Protein AF-A0A2P4X3F9-F1 (afdb_monomer_lite)

Radius of gyration: 26.41 Å; chains: 1; bounding box: 63×54×109 Å

pLDDT: mean 81.13, std 19.6, range [33.28, 97.94]

Sequence (232 aa):
MDDEDAEGLTHALLRVTLQLVVFHWVNSMLGVTAFTVITCGVLLSILLTPLCGLGLVFFRLVLCLVSILAELDVSLVNFVSLPEEHISVKMKSLHRGSHASARACGETSVERLIPDLNKFSQPAMRATLYFMSIKMFIGMLSSVVMSIAFSLPVGAISRGSLGDNFHGVVGLLVFLLATILLLGIGIPLMQYGARLSRAATVYFCCEKCTPMHHKDHDHLSTYGTTEIGSAA

Foldseek 3Di:
DDVPVVVVVVVVVVVLVVLLLVLLQVLLVLLVVLQVVLVVLLVVLVVCPVVPCVSVVSVLVSLVVLLVSLLVLLVSLQSNDDPQLREAEDPVVVPDDNPPPVVPPPDQWGKYFDPPSSDDDPLVVLSSVCSNPVSNVLSVLSVVLSCQQCVQVVVCVVVVHSDPCQPDPNSVVVSVVSNCVSNVVSSVSSVVSSVVSSVSSRVRGIDIDRDDDPPPPPPDDPDDDDDDDDDD

Structure (mmCIF, N/CA/C/O backbone):
data_AF-A0A2P4X3F9-F1
#
_entry.id   AF-A0A2P4X3F9-F1
#
loop_
_atom_site.group_PDB
_atom_site.id
_atom_site.type_symbol
_atom_site.label_atom_id
_atom_site.label_alt_id
_atom_site.label_comp_id
_atom_site.label_asym_id
_atom_site.label_entity_id
_atom_site.label_seq_id
_atom_site.pdbx_PDB_ins_code
_atom_site.Cartn_x
_atom_site.Cartn_y
_atom_site.Cartn_z
_atom_site.occupancy
_atom_site.B_iso_or_equiv
_atom_site.auth_seq_id
_atom_site.auth_comp_id
_atom_site.auth_asym_id
_atom_site.auth_atom_id
_atom_site.pdbx_PDB_model_num
ATOM 1 N N . MET A 1 1 ? 32.870 -15.970 -13.811 1.00 51.59 1 MET A N 1
ATOM 2 C CA . MET A 1 1 ? 31.916 -14.987 -13.256 1.00 51.59 1 MET A CA 1
ATOM 3 C C . MET A 1 1 ? 30.922 -14.659 -14.364 1.00 51.59 1 MET A C 1
ATOM 5 O O . MET A 1 1 ? 30.900 -13.543 -14.862 1.00 51.59 1 MET A O 1
ATOM 9 N N . ASP A 1 2 ? 30.366 -15.660 -15.045 1.00 54.75 2 ASP A N 1
ATOM 10 C CA . ASP A 1 2 ? 29.465 -16.763 -14.635 1.00 54.75 2 ASP A CA 1
ATOM 11 C C . ASP A 1 2 ? 28.029 -16.284 -14.842 1.00 54.75 2 ASP A C 1
ATOM 13 O O . ASP A 1 2 ? 27.427 -15.663 -13.972 1.00 54.75 2 ASP A O 1
ATOM 17 N N . ASP A 1 3 ? 27.520 -16.516 -16.056 1.00 65.88 3 ASP A N 1
ATOM 18 C CA . ASP A 1 3 ? 26.166 -16.145 -16.485 1.00 65.88 3 ASP A CA 1
ATOM 19 C C . ASP A 1 3 ? 25.084 -16.691 -15.524 1.00 65.88 3 ASP A C 1
ATOM 21 O O . ASP A 1 3 ? 24.038 -16.068 -15.345 1.00 65.88 3 ASP A O 1
ATOM 25 N N . GLU A 1 4 ? 25.381 -17.783 -14.807 1.00 71.38 4 GLU A N 1
ATOM 26 C CA . GLU A 1 4 ? 24.535 -18.365 -13.755 1.00 71.38 4 GLU A CA 1
ATOM 27 C C . GLU A 1 4 ? 24.322 -17.422 -12.549 1.00 71.38 4 GLU A C 1
ATOM 29 O O . GLU A 1 4 ? 23.221 -17.364 -11.991 1.00 71.38 4 GLU A O 1
ATOM 34 N N . ASP A 1 5 ? 25.325 -16.616 -12.175 1.00 76.94 5 ASP A N 1
ATOM 35 C CA . ASP A 1 5 ? 25.208 -15.646 -11.074 1.00 76.94 5 ASP A CA 1
ATOM 36 C C . ASP A 1 5 ? 24.330 -14.444 -11.472 1.00 76.94 5 ASP A C 1
ATOM 38 O O . ASP A 1 5 ? 23.587 -13.888 -10.652 1.00 76.94 5 ASP A O 1
ATOM 42 N N . ALA A 1 6 ? 24.380 -14.049 -12.749 1.00 76.94 6 ALA A N 1
ATOM 43 C CA . ALA A 1 6 ? 23.590 -12.944 -13.288 1.00 76.94 6 ALA A CA 1
ATOM 44 C C . ALA A 1 6 ? 22.101 -13.313 -13.409 1.00 76.94 6 ALA A C 1
ATOM 46 O O . ALA A 1 6 ? 21.225 -12.526 -13.027 1.00 76.94 6 ALA A O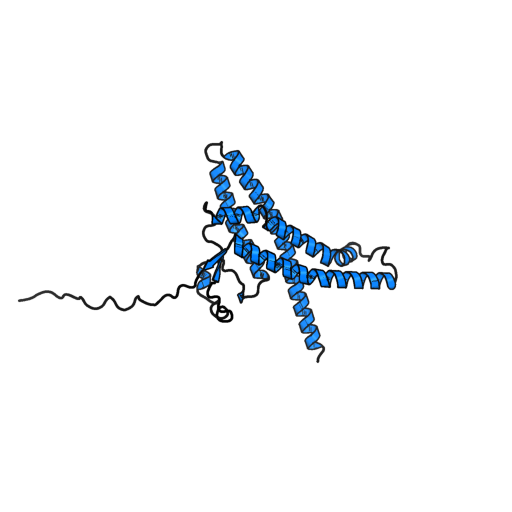 1
ATOM 47 N N . GLU A 1 7 ? 21.795 -14.525 -13.874 1.00 82.12 7 GLU A N 1
ATOM 48 C CA . GLU A 1 7 ? 20.422 -15.037 -13.928 1.00 82.12 7 GLU A CA 1
ATOM 49 C C . GLU A 1 7 ? 19.814 -15.169 -12.522 1.00 82.12 7 GLU A C 1
ATOM 51 O O . GLU A 1 7 ? 18.687 -14.718 -12.283 1.00 82.12 7 GLU A O 1
ATOM 56 N N . GLY A 1 8 ? 20.578 -15.670 -11.546 1.00 85.94 8 GLY A N 1
ATOM 57 C CA . GLY A 1 8 ? 20.135 -15.743 -10.150 1.00 85.94 8 GLY A CA 1
ATOM 58 C C . GLY A 1 8 ? 19.774 -14.374 -9.558 1.00 85.94 8 GLY A C 1
ATOM 59 O O . GLY A 1 8 ? 18.717 -14.214 -8.931 1.00 85.94 8 GLY A O 1
ATOM 60 N N . LEU A 1 9 ? 20.609 -13.359 -9.804 1.00 87.88 9 LEU A N 1
ATOM 61 C CA . LEU A 1 9 ? 20.370 -11.991 -9.340 1.00 87.88 9 LEU A CA 1
ATOM 62 C C . LEU A 1 9 ? 19.122 -11.373 -9.985 1.00 87.88 9 LEU A C 1
ATOM 64 O O . LEU A 1 9 ? 18.302 -10.772 -9.286 1.00 87.88 9 LEU A O 1
ATOM 68 N N . THR A 1 10 ? 18.947 -11.524 -11.300 1.00 87.88 10 THR A N 1
ATOM 69 C CA . THR A 1 10 ? 17.781 -10.962 -12.006 1.00 87.88 10 THR A CA 1
ATOM 70 C C . THR A 1 10 ? 16.472 -11.578 -11.520 1.00 87.88 10 THR A C 1
ATOM 72 O O . THR A 1 10 ? 15.516 -10.846 -11.249 1.00 87.88 10 THR A O 1
ATOM 75 N N . HIS A 1 11 ? 16.430 -12.895 -11.308 1.00 88.25 11 HIS A N 1
ATOM 76 C CA . HIS A 1 11 ? 15.266 -13.568 -10.734 1.00 88.25 11 HIS A CA 1
ATOM 77 C C . HIS A 1 11 ? 14.953 -13.104 -9.307 1.00 88.25 11 HIS A C 1
ATOM 79 O O . HIS A 1 11 ? 13.780 -12.913 -8.964 1.00 88.25 11 HIS A O 1
ATOM 85 N N . ALA A 1 12 ? 15.977 -12.890 -8.478 1.00 89.25 12 ALA A N 1
ATOM 86 C CA . ALA A 1 12 ? 15.801 -12.357 -7.131 1.00 89.25 12 ALA A CA 1
ATOM 87 C C . ALA A 1 12 ? 15.246 -10.923 -7.157 1.00 89.25 12 ALA A C 1
ATOM 89 O O . ALA A 1 12 ? 14.271 -10.629 -6.462 1.00 89.25 12 ALA A O 1
ATOM 90 N N . LEU A 1 13 ? 15.804 -10.052 -8.005 1.00 87.94 13 LEU A N 1
ATOM 91 C CA . LEU A 1 13 ? 15.332 -8.676 -8.176 1.00 87.94 13 LEU A CA 1
ATOM 92 C C . LEU A 1 13 ? 13.886 -8.634 -8.674 1.00 87.94 13 LEU A C 1
ATOM 94 O O . LEU A 1 13 ? 13.064 -7.936 -8.085 1.00 87.94 13 LEU A O 1
ATOM 98 N N . LEU A 1 14 ? 13.545 -9.432 -9.690 1.00 89.56 14 LEU A N 1
ATOM 99 C CA . LEU A 1 14 ? 12.177 -9.535 -10.204 1.00 89.56 14 LEU A CA 1
ATOM 100 C C . LEU A 1 14 ? 11.194 -9.976 -9.120 1.00 89.56 14 LEU A C 1
ATOM 102 O O . LEU A 1 14 ? 10.114 -9.398 -8.999 1.00 89.56 14 LEU A O 1
ATOM 106 N N . ARG A 1 15 ? 11.569 -10.969 -8.307 1.00 91.19 15 ARG A N 1
ATOM 107 C CA . ARG A 1 15 ? 10.738 -11.434 -7.192 1.00 91.19 15 ARG A CA 1
ATOM 108 C C . ARG A 1 15 ? 10.489 -10.315 -6.181 1.00 91.19 15 ARG A C 1
ATOM 110 O O . ARG A 1 15 ? 9.340 -10.102 -5.802 1.00 91.19 15 ARG A O 1
ATOM 117 N N . VAL A 1 16 ? 11.534 -9.596 -5.776 1.00 91.19 16 VAL A N 1
ATOM 118 C CA . VAL A 1 16 ? 11.423 -8.488 -4.815 1.00 91.19 16 VAL A CA 1
ATOM 119 C C . VAL A 1 16 ? 10.571 -7.360 -5.391 1.00 91.19 16 VAL A C 1
ATOM 121 O O . VAL A 1 16 ? 9.636 -6.903 -4.738 1.00 91.19 16 VAL A O 1
ATOM 124 N N . THR A 1 17 ? 10.821 -6.941 -6.632 1.00 91.62 17 THR A N 1
ATOM 125 C CA . THR A 1 17 ? 10.014 -5.908 -7.292 1.00 91.62 17 THR A CA 1
ATOM 126 C C . THR A 1 17 ? 8.551 -6.329 -7.401 1.00 91.62 17 THR A C 1
ATOM 128 O O . THR A 1 17 ? 7.674 -5.521 -7.107 1.00 91.62 17 THR A O 1
ATOM 131 N N . LEU A 1 18 ? 8.263 -7.590 -7.741 1.00 93.31 18 LEU A N 1
ATOM 132 C CA . LEU A 1 18 ? 6.895 -8.108 -7.790 1.00 93.31 18 LEU A CA 1
ATOM 133 C C . LEU A 1 18 ? 6.224 -8.080 -6.410 1.00 93.31 18 LEU A C 1
ATOM 135 O O . LEU A 1 18 ? 5.073 -7.659 -6.301 1.00 93.31 18 LEU A O 1
ATOM 139 N N . GLN A 1 19 ? 6.935 -8.479 -5.352 1.00 94.25 19 GLN A N 1
ATOM 140 C CA . GLN A 1 19 ? 6.429 -8.382 -3.980 1.00 94.25 19 GLN A CA 1
ATOM 141 C C . GLN A 1 19 ? 6.104 -6.932 -3.600 1.00 94.25 19 GLN A C 1
ATOM 143 O O . GLN A 1 19 ? 5.035 -6.677 -3.047 1.00 94.25 19 GLN A O 1
ATOM 148 N N . LEU A 1 20 ? 6.972 -5.977 -3.950 1.00 94.56 20 LEU A N 1
ATOM 149 C CA . LEU A 1 20 ? 6.735 -4.548 -3.715 1.00 94.56 20 LEU A CA 1
ATOM 150 C C . LEU A 1 20 ? 5.524 -4.031 -4.501 1.00 94.56 20 LEU A C 1
ATOM 152 O O . LEU A 1 20 ? 4.703 -3.298 -3.953 1.00 94.56 20 LEU A O 1
ATOM 156 N N . VAL A 1 21 ? 5.377 -4.442 -5.761 1.00 95.50 21 VAL A N 1
ATOM 157 C CA . VAL A 1 21 ? 4.220 -4.096 -6.599 1.00 95.50 21 VAL A CA 1
ATOM 158 C C . VAL A 1 21 ? 2.919 -4.587 -5.964 1.00 95.50 21 VAL A C 1
ATOM 160 O O . VAL A 1 21 ? 1.979 -3.805 -5.801 1.00 95.50 21 VAL A O 1
ATOM 163 N N . VAL A 1 22 ? 2.873 -5.859 -5.552 1.00 96.81 22 VAL A N 1
ATOM 164 C CA . VAL A 1 22 ? 1.706 -6.444 -4.870 1.00 96.81 22 VAL A CA 1
ATOM 165 C C . VAL A 1 22 ? 1.422 -5.701 -3.567 1.00 96.81 22 VAL A C 1
ATOM 167 O O . VAL A 1 22 ? 0.273 -5.348 -3.299 1.00 96.81 22 VAL A O 1
ATOM 170 N N . PHE A 1 23 ? 2.461 -5.398 -2.788 1.00 96.81 23 PHE A N 1
ATOM 171 C CA . PHE A 1 23 ? 2.333 -4.626 -1.560 1.00 96.81 23 PHE A CA 1
ATOM 172 C C . PHE A 1 23 ? 1.704 -3.255 -1.805 1.00 96.81 23 PHE A C 1
ATOM 174 O O . PHE A 1 23 ? 0.704 -2.938 -1.171 1.00 96.81 23 PHE A O 1
ATOM 181 N N . HIS A 1 24 ? 2.225 -2.450 -2.735 1.00 97.19 24 HIS A N 1
ATOM 182 C CA . HIS A 1 24 ? 1.693 -1.107 -2.987 1.00 97.19 24 HIS A CA 1
ATOM 183 C C . HIS A 1 24 ? 0.269 -1.125 -3.529 1.00 97.19 24 HIS A C 1
ATOM 185 O O . HIS A 1 24 ? -0.535 -0.269 -3.148 1.00 97.19 24 HIS A O 1
ATOM 191 N N . TRP A 1 25 ? -0.051 -2.106 -4.372 1.00 97.19 25 TRP A N 1
ATOM 192 C CA . TRP A 1 25 ? -1.406 -2.308 -4.868 1.00 97.19 25 TRP A CA 1
ATOM 193 C C . TRP A 1 25 ? -2.383 -2.581 -3.719 1.00 97.19 25 TRP A C 1
ATOM 195 O O . TRP A 1 25 ? -3.352 -1.842 -3.530 1.00 97.19 25 TRP A O 1
ATOM 205 N N . VAL A 1 26 ? -2.097 -3.598 -2.899 1.00 97.56 26 VAL A N 1
ATOM 206 C CA . VAL A 1 26 ? -2.952 -3.970 -1.763 1.00 97.56 26 VAL A CA 1
ATOM 207 C C . VAL A 1 26 ? -2.980 -2.859 -0.709 1.00 97.56 26 VAL A C 1
ATOM 209 O O . VAL A 1 26 ? -4.041 -2.568 -0.167 1.00 97.56 26 VAL A O 1
ATOM 212 N N . ASN A 1 27 ? -1.861 -2.173 -0.466 1.00 97.12 27 ASN A N 1
ATOM 213 C CA . ASN A 1 27 ? -1.763 -1.057 0.476 1.00 97.12 27 ASN A CA 1
ATOM 214 C C . ASN A 1 27 ? -2.630 0.133 0.054 1.00 97.12 27 ASN A C 1
ATOM 216 O O . ASN A 1 27 ? -3.274 0.765 0.893 1.00 97.12 27 ASN A O 1
ATOM 220 N N . SER A 1 28 ? -2.680 0.420 -1.249 1.00 97.50 28 SER A N 1
ATOM 221 C CA . SER A 1 28 ? -3.563 1.445 -1.799 1.00 97.50 28 SER A CA 1
ATOM 222 C C . SER A 1 28 ? -5.036 1.073 -1.612 1.00 97.50 28 SER A C 1
ATOM 224 O O . SER A 1 28 ? -5.804 1.866 -1.062 1.00 97.50 28 SER A O 1
ATOM 226 N N . MET A 1 29 ? -5.411 -0.162 -1.967 1.00 97.50 29 MET A N 1
ATOM 227 C CA . MET A 1 29 ? -6.781 -0.662 -1.793 1.00 97.50 29 MET A CA 1
ATOM 228 C C . MET A 1 29 ? -7.214 -0.665 -0.325 1.00 97.50 29 MET A C 1
ATOM 230 O O . MET A 1 29 ? -8.315 -0.211 -0.006 1.00 97.50 29 MET A O 1
ATOM 234 N N . LEU A 1 30 ? -6.339 -1.125 0.574 1.00 96.44 30 LEU A N 1
ATOM 235 C CA . LEU A 1 30 ? -6.582 -1.134 2.013 1.00 96.44 30 LEU A CA 1
ATOM 236 C C . LEU A 1 30 ? -6.752 0.292 2.543 1.00 96.44 30 LEU A C 1
ATOM 238 O O . LEU A 1 30 ? -7.687 0.541 3.296 1.00 96.44 30 LEU A O 1
ATOM 242 N N . GLY A 1 31 ? -5.900 1.235 2.126 1.00 96.75 31 GLY A N 1
ATOM 243 C CA . GLY A 1 31 ? -5.979 2.628 2.567 1.00 96.75 31 GLY A CA 1
ATOM 244 C C . GLY A 1 31 ? -7.272 3.325 2.156 1.00 96.75 31 GLY A C 1
ATOM 245 O O . GLY A 1 31 ? -7.904 3.964 2.996 1.00 96.75 31 GLY A O 1
ATOM 246 N N . VAL A 1 32 ? -7.703 3.163 0.903 1.00 97.38 32 VAL A N 1
ATOM 247 C CA . VAL A 1 32 ? -8.971 3.736 0.417 1.00 97.38 32 VAL A CA 1
ATOM 248 C C . VAL A 1 32 ? -10.166 3.073 1.101 1.00 97.38 32 VAL A C 1
ATOM 250 O O . VAL A 1 32 ? -11.027 3.762 1.643 1.00 97.38 32 VAL A O 1
ATOM 253 N N . THR A 1 33 ? -10.200 1.738 1.138 1.00 97.25 33 THR A N 1
ATOM 254 C CA . THR A 1 33 ? -11.327 0.989 1.715 1.00 97.25 33 THR A CA 1
ATOM 255 C C . THR A 1 33 ? -11.475 1.264 3.210 1.00 97.25 33 THR A C 1
ATOM 257 O O . THR A 1 33 ? -12.579 1.544 3.677 1.00 97.25 33 THR A O 1
ATOM 260 N N . ALA A 1 34 ? -10.372 1.233 3.965 1.00 96.81 34 ALA A N 1
ATOM 261 C CA . ALA A 1 34 ? -10.378 1.531 5.393 1.00 96.81 34 ALA A CA 1
ATOM 262 C C . ALA A 1 34 ? -10.849 2.964 5.660 1.00 96.81 34 ALA A C 1
ATOM 264 O O . ALA A 1 34 ? -11.723 3.167 6.502 1.00 96.81 34 ALA A O 1
ATOM 265 N N . PHE A 1 35 ? -10.336 3.944 4.910 1.00 97.94 35 PHE A N 1
ATOM 266 C CA . PHE A 1 35 ? -10.758 5.336 5.039 1.00 97.94 35 PHE A CA 1
ATOM 267 C C . PHE A 1 35 ? -12.264 5.496 4.843 1.00 97.94 35 PHE A C 1
ATOM 269 O O . PHE A 1 35 ? -12.934 6.080 5.698 1.00 97.94 35 PHE A O 1
ATOM 276 N N . THR A 1 36 ? -12.804 4.947 3.752 1.00 97.62 36 THR A N 1
ATOM 277 C CA . THR A 1 36 ? -14.230 5.046 3.435 1.00 97.62 36 THR A CA 1
ATOM 278 C C . THR A 1 36 ? -15.079 4.368 4.506 1.00 97.62 36 THR A C 1
ATOM 280 O O . THR A 1 36 ? -15.963 5.004 5.077 1.00 97.62 36 THR A O 1
ATOM 283 N N . VAL A 1 37 ? -14.798 3.102 4.830 1.00 97.50 37 VAL A N 1
ATOM 284 C CA . VAL A 1 37 ? -15.624 2.318 5.762 1.00 97.50 37 VAL A CA 1
ATOM 285 C C . VAL A 1 37 ? -15.575 2.893 7.179 1.00 97.50 37 VAL A C 1
ATOM 287 O O . VAL A 1 37 ? -16.625 3.053 7.804 1.00 97.50 37 VAL A O 1
ATOM 290 N N . ILE A 1 38 ? -14.388 3.245 7.685 1.00 97.44 38 ILE A N 1
ATOM 291 C CA . ILE A 1 38 ? -14.243 3.776 9.046 1.00 97.44 38 ILE A CA 1
ATOM 292 C C . ILE A 1 38 ? -14.843 5.178 9.151 1.00 97.44 38 ILE A C 1
ATOM 294 O O . ILE A 1 38 ? -15.611 5.429 10.077 1.00 97.44 38 ILE A O 1
ATOM 298 N N . THR A 1 39 ? -14.580 6.074 8.194 1.00 97.31 39 THR A N 1
ATOM 299 C CA . THR A 1 39 ? -15.138 7.437 8.229 1.00 97.31 39 THR A CA 1
ATOM 300 C C . THR A 1 39 ? -16.662 7.413 8.153 1.00 97.31 39 THR A C 1
ATOM 302 O O . THR A 1 39 ? -17.324 8.039 8.981 1.00 97.31 39 THR A O 1
ATOM 305 N N . CYS A 1 40 ? -17.239 6.639 7.227 1.00 97.31 40 CYS A N 1
ATOM 306 C CA . CYS A 1 40 ? -18.689 6.470 7.146 1.00 97.31 40 CYS A CA 1
ATOM 307 C C . CYS A 1 40 ? -19.264 5.858 8.430 1.00 97.31 40 CYS A C 1
ATOM 309 O O . CYS A 1 40 ? -20.276 6.344 8.932 1.00 97.31 40 CYS A O 1
ATOM 311 N N . GLY A 1 41 ? -18.615 4.836 8.993 1.00 96.31 41 GLY A N 1
ATOM 312 C CA . GLY A 1 41 ? -19.054 4.196 10.231 1.00 96.31 41 GLY A CA 1
ATOM 313 C C . GLY A 1 41 ? -19.032 5.136 11.440 1.00 96.31 41 GLY A C 1
ATOM 314 O O . GLY A 1 41 ? -19.989 5.160 12.217 1.00 96.31 41 GLY A O 1
ATOM 315 N N . VAL A 1 42 ? -17.982 5.949 11.592 1.00 96.06 42 VAL A N 1
ATOM 316 C CA . VAL A 1 42 ? -17.881 6.952 12.666 1.00 96.06 42 VAL A CA 1
ATOM 317 C C . VAL A 1 42 ? -18.952 8.030 12.502 1.00 96.06 42 VAL A C 1
ATOM 319 O O . VAL A 1 42 ? -19.663 8.324 13.463 1.00 96.06 42 VAL A O 1
ATOM 322 N N . LEU A 1 43 ? -19.126 8.578 11.296 1.00 96.81 43 LEU A N 1
ATOM 323 C CA . LEU A 1 43 ? -20.155 9.591 11.027 1.00 96.81 43 LEU A CA 1
ATOM 324 C C . LEU A 1 43 ? -21.566 9.053 11.287 1.00 96.81 43 LEU A C 1
ATOM 326 O O . LEU A 1 43 ? -22.371 9.725 11.932 1.00 96.81 43 LEU A O 1
ATOM 330 N N . LEU A 1 44 ? -21.848 7.822 10.850 1.00 95.88 44 LEU A N 1
ATOM 331 C CA . LEU A 1 44 ? -23.117 7.152 11.121 1.00 95.88 44 LEU A CA 1
ATOM 332 C C . LEU A 1 44 ? -23.331 6.954 12.628 1.00 95.88 44 LEU A C 1
ATOM 334 O O . LEU A 1 44 ? -24.424 7.196 13.131 1.00 95.88 44 LEU A O 1
ATOM 338 N N . SER A 1 45 ? -22.286 6.580 13.366 1.00 94.75 45 SER A N 1
ATOM 339 C CA . SER A 1 45 ? -22.353 6.429 14.825 1.00 94.75 45 SER A CA 1
ATOM 340 C C . SER A 1 45 ? -22.708 7.748 15.519 1.00 94.75 45 SER A C 1
ATOM 342 O O . SER A 1 45 ? -23.568 7.772 16.400 1.00 94.75 45 SER A O 1
ATOM 344 N N . ILE A 1 46 ? -22.100 8.859 15.090 1.00 94.50 46 ILE A N 1
ATOM 345 C CA . ILE A 1 46 ? -22.403 10.203 15.604 1.00 94.50 46 ILE A CA 1
ATOM 346 C C . ILE A 1 46 ? -23.860 10.567 15.294 1.00 94.50 46 ILE A C 1
ATOM 348 O O . ILE A 1 46 ? -24.599 10.961 16.196 1.00 94.50 46 ILE A O 1
ATOM 352 N N . LEU A 1 47 ? -24.305 10.359 14.053 1.00 95.25 47 LEU A N 1
ATOM 353 C CA . LEU A 1 47 ? -25.669 10.674 13.622 1.00 95.25 47 LEU A CA 1
ATOM 354 C C . LEU A 1 47 ? -26.740 9.846 14.355 1.00 95.25 47 LEU A C 1
ATOM 356 O O . LEU A 1 47 ? -27.821 10.356 14.637 1.00 95.25 47 LEU A O 1
ATOM 360 N N . LEU A 1 48 ? -26.441 8.587 14.689 1.00 93.81 48 LEU A N 1
ATOM 361 C CA . LEU A 1 48 ? -27.344 7.680 15.410 1.00 93.81 48 LEU A CA 1
ATOM 362 C C . LEU A 1 48 ? -27.242 7.796 16.941 1.00 93.81 48 LEU A C 1
ATOM 364 O O . LEU A 1 48 ? -28.013 7.156 17.657 1.00 93.81 48 LEU A O 1
ATOM 368 N N . THR A 1 49 ? -26.314 8.597 17.473 1.00 92.56 49 THR A N 1
ATOM 369 C CA . THR A 1 49 ? -26.173 8.835 18.922 1.00 92.56 49 THR A CA 1
ATOM 370 C C . THR A 1 49 ? -27.467 9.310 19.609 1.00 92.56 49 THR A C 1
ATOM 372 O O . THR A 1 49 ? -27.787 8.749 20.661 1.00 92.56 49 THR A O 1
ATOM 375 N N . PRO A 1 50 ? -28.262 10.256 19.059 1.00 91.75 50 PRO A N 1
ATOM 376 C CA . PRO A 1 50 ? -29.507 10.697 19.699 1.00 91.75 50 PRO A CA 1
ATOM 377 C C . PRO A 1 50 ? -30.608 9.620 19.751 1.00 91.75 50 PRO A C 1
ATOM 379 O O . PRO A 1 50 ? -31.556 9.761 20.519 1.00 91.75 50 PRO A O 1
ATOM 382 N N . LEU A 1 51 ? -30.495 8.527 18.985 1.00 91.25 51 LEU A N 1
ATOM 383 C CA . LEU A 1 51 ? -31.489 7.449 18.917 1.00 91.25 51 LEU A CA 1
ATOM 384 C C . LEU A 1 51 ? -31.226 6.369 19.981 1.00 91.25 51 LEU A C 1
ATOM 386 O O . LEU A 1 51 ? -30.943 5.213 19.664 1.00 91.25 51 LEU A O 1
ATOM 390 N N . CYS A 1 52 ? -31.293 6.752 21.258 1.00 84.25 52 CYS A N 1
ATOM 391 C CA . CYS A 1 52 ? -31.279 5.824 22.400 1.00 84.25 52 CYS A CA 1
ATOM 392 C C . CYS A 1 52 ? -30.057 4.878 22.465 1.00 84.25 52 CYS A C 1
ATOM 394 O O . CYS A 1 52 ? -30.187 3.708 22.820 1.00 84.25 52 CYS A O 1
ATOM 396 N N . GLY A 1 53 ? -28.854 5.366 22.136 1.00 81.94 53 GLY A N 1
ATOM 397 C CA . GLY A 1 53 ? -27.609 4.593 22.275 1.00 81.94 53 GLY A CA 1
ATOM 398 C C . GLY A 1 53 ? -27.270 3.674 21.096 1.00 81.94 53 GLY A C 1
ATOM 399 O O . GLY A 1 53 ? -26.219 3.030 21.120 1.00 81.94 53 GLY A O 1
ATOM 400 N N . LEU A 1 54 ? -28.082 3.664 20.030 1.00 91.19 54 LEU A N 1
ATOM 401 C CA . LEU A 1 54 ? -27.780 2.941 18.789 1.00 91.19 54 LEU A CA 1
ATOM 402 C C . LEU A 1 54 ? -26.423 3.360 18.195 1.00 91.19 54 LEU A C 1
ATOM 404 O O . LEU A 1 54 ? -25.647 2.509 17.759 1.00 91.19 54 LEU A O 1
ATOM 408 N N . GLY A 1 55 ? -26.090 4.653 18.261 1.00 90.94 55 GLY A N 1
ATOM 409 C CA . GLY A 1 55 ? -24.782 5.166 17.842 1.00 90.94 55 GLY A CA 1
ATOM 410 C C . GLY A 1 55 ? -23.595 4.514 18.559 1.00 90.94 55 GLY A C 1
ATOM 411 O O . GLY A 1 55 ? -22.578 4.237 17.928 1.00 90.94 55 GLY A O 1
ATOM 412 N N . LEU A 1 56 ? -23.729 4.172 19.847 1.00 91.19 56 LEU A N 1
ATOM 413 C CA . LEU A 1 56 ? -22.667 3.492 20.601 1.00 91.19 56 LEU A CA 1
ATOM 414 C C . LEU A 1 56 ? -22.466 2.046 20.131 1.00 91.19 56 LEU A C 1
ATOM 416 O O . LEU A 1 56 ? -21.335 1.557 20.120 1.00 91.19 56 LEU A O 1
ATOM 420 N N . VAL A 1 57 ? -23.543 1.365 19.727 1.00 93.12 57 VAL A N 1
ATOM 421 C CA . VAL A 1 57 ? -23.471 0.008 19.164 1.00 93.12 57 VAL A CA 1
ATOM 422 C C . VAL A 1 57 ? -22.728 0.036 17.831 1.00 93.12 57 VAL A C 1
ATOM 424 O O . VAL A 1 57 ? -21.782 -0.730 17.648 1.00 93.12 57 VAL A O 1
ATOM 427 N N . PHE A 1 58 ? -23.084 0.963 16.938 1.00 92.25 58 PHE A N 1
ATOM 428 C CA . PHE A 1 58 ? -22.373 1.148 15.670 1.00 92.25 58 PHE A CA 1
ATOM 429 C C . PHE A 1 58 ? -20.907 1.519 15.881 1.00 92.25 58 PHE A C 1
ATOM 431 O O . PHE A 1 58 ? -20.033 0.941 15.239 1.00 92.25 58 PHE A O 1
ATOM 438 N N . PHE A 1 59 ? -20.613 2.392 16.842 1.00 93.06 59 PHE A N 1
ATOM 439 C CA . PHE A 1 59 ? -19.236 2.762 17.140 1.00 93.06 59 PHE A CA 1
ATOM 440 C C . PHE A 1 59 ? -18.409 1.562 17.626 1.00 93.06 59 PHE A C 1
ATOM 442 O O . PHE A 1 59 ? -17.263 1.390 17.214 1.00 93.06 59 PHE A O 1
ATOM 449 N N . ARG A 1 60 ? -18.991 0.662 18.430 1.00 92.69 60 ARG A N 1
ATOM 450 C CA . ARG A 1 60 ? -18.324 -0.599 18.803 1.00 92.69 60 ARG A CA 1
ATOM 451 C C . ARG A 1 60 ? -18.062 -1.506 17.602 1.00 92.69 60 ARG A C 1
ATOM 453 O O . ARG A 1 60 ? -17.006 -2.134 17.549 1.00 92.69 60 ARG A O 1
ATOM 460 N N . LEU A 1 61 ? -18.978 -1.563 16.634 1.00 94.19 61 LEU A N 1
ATOM 461 C CA . LEU A 1 61 ? -18.744 -2.293 15.383 1.00 94.19 61 LEU A CA 1
ATOM 462 C C . LEU A 1 61 ? -17.576 -1.685 14.597 1.00 94.19 61 LEU A C 1
ATOM 464 O O . LEU A 1 61 ? -16.731 -2.429 14.105 1.00 94.19 61 LEU A O 1
ATOM 468 N N . VAL A 1 62 ? -17.470 -0.354 14.548 1.00 95.12 62 VAL A N 1
ATOM 469 C CA . VAL A 1 62 ? -16.329 0.338 13.925 1.00 95.12 62 VAL A CA 1
ATOM 470 C C . VAL A 1 62 ? -15.014 -0.047 14.601 1.00 95.12 62 VAL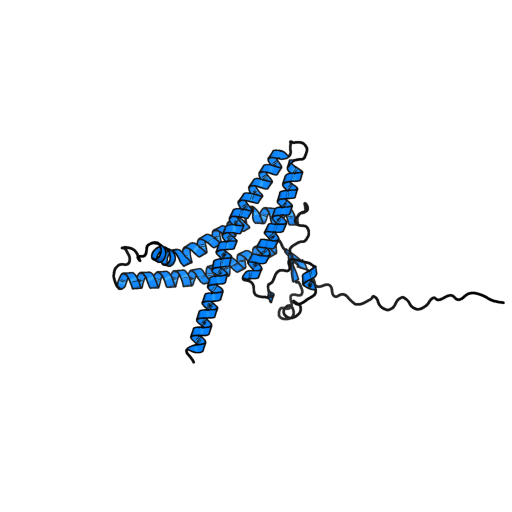 A C 1
ATOM 472 O O . VAL A 1 62 ? -14.065 -0.394 13.907 1.00 95.12 62 VAL A O 1
ATOM 475 N N . LEU A 1 63 ? -14.948 -0.065 15.935 1.00 93.62 63 LEU A N 1
ATOM 476 C CA . LEU A 1 63 ? -13.732 -0.485 16.648 1.00 93.62 63 LEU A CA 1
ATOM 477 C C . LEU A 1 63 ? -13.360 -1.952 16.370 1.00 93.62 63 LEU A C 1
ATOM 479 O O . LEU A 1 63 ? -12.182 -2.284 16.243 1.00 93.62 63 LEU A O 1
ATOM 483 N N . CYS A 1 64 ? -14.351 -2.834 16.217 1.00 93.81 64 CYS A N 1
ATOM 484 C CA . CYS A 1 64 ? -14.114 -4.214 15.786 1.00 93.81 64 CYS A CA 1
ATOM 485 C C . CYS A 1 64 ? -13.483 -4.264 14.383 1.00 93.81 64 CYS A C 1
ATOM 487 O O . CYS A 1 64 ? -12.484 -4.955 14.178 1.00 93.81 64 CYS A O 1
ATOM 489 N N . LEU A 1 65 ? -14.006 -3.473 13.439 1.00 93.69 65 LEU A N 1
ATOM 490 C CA . LEU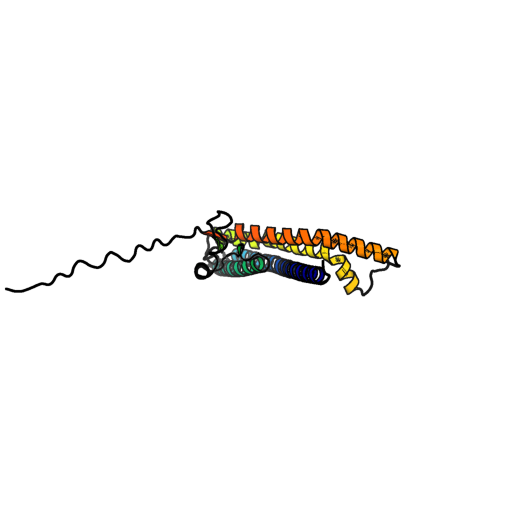 A 1 65 ? -13.430 -3.345 12.098 1.00 93.69 65 LEU A CA 1
ATOM 491 C C . LEU A 1 65 ? -12.002 -2.793 12.141 1.00 93.69 65 LEU A C 1
ATOM 493 O O . LEU A 1 65 ? -11.140 -3.322 11.448 1.00 93.69 65 LEU A O 1
ATOM 497 N N . VAL A 1 66 ? -11.723 -1.788 12.978 1.00 95.00 66 VAL A N 1
ATOM 498 C CA . VAL A 1 66 ? -10.365 -1.243 13.169 1.00 95.00 66 VAL A CA 1
ATOM 499 C C . VAL A 1 66 ? -9.393 -2.327 13.631 1.00 95.00 66 VAL A C 1
ATOM 501 O O . VAL A 1 66 ? -8.280 -2.391 13.116 1.00 95.00 66 VAL A O 1
ATOM 504 N N . SER A 1 67 ? -9.809 -3.211 14.542 1.00 92.62 67 SER A N 1
ATOM 505 C CA . SER A 1 67 ? -8.984 -4.346 14.974 1.00 92.62 67 SER A CA 1
ATOM 506 C C . SER A 1 67 ? -8.637 -5.274 13.805 1.00 92.62 67 SER A C 1
ATOM 508 O O . SER A 1 67 ? -7.473 -5.618 13.625 1.00 92.62 67 SER A O 1
ATOM 510 N N . ILE A 1 68 ? -9.624 -5.636 12.979 1.00 93.56 68 ILE A N 1
ATOM 511 C CA . ILE A 1 68 ? -9.415 -6.504 11.807 1.00 93.56 68 ILE A CA 1
ATOM 512 C C . ILE A 1 68 ? -8.506 -5.817 10.782 1.00 93.56 68 ILE A C 1
ATOM 514 O O . ILE A 1 68 ? -7.584 -6.433 10.252 1.00 93.56 68 ILE A O 1
ATOM 518 N N . LEU A 1 69 ? -8.736 -4.530 10.515 1.00 94.56 69 LEU A N 1
ATOM 519 C CA . LEU A 1 69 ? -7.916 -3.747 9.591 1.00 94.56 69 LEU A CA 1
ATOM 520 C C . LEU A 1 69 ? -6.470 -3.631 10.075 1.00 94.56 69 LEU A C 1
ATOM 522 O O . LEU A 1 69 ? -5.564 -3.708 9.254 1.00 94.56 69 LEU A O 1
ATOM 526 N N . ALA A 1 70 ? -6.241 -3.495 11.382 1.00 93.44 70 ALA A N 1
ATOM 527 C CA . ALA A 1 70 ? -4.899 -3.467 11.952 1.0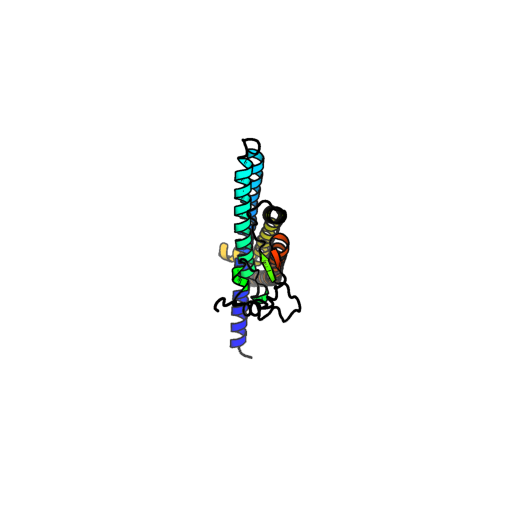0 93.44 70 ALA A CA 1
ATOM 528 C C . ALA A 1 70 ? -4.176 -4.816 11.800 1.00 93.44 70 ALA A C 1
ATOM 530 O O . ALA A 1 70 ? -2.992 -4.837 11.471 1.00 93.44 70 ALA A O 1
ATOM 531 N N . GLU A 1 71 ? -4.877 -5.942 11.966 1.00 92.94 71 GLU A N 1
ATOM 532 C CA . GLU A 1 71 ? -4.311 -7.274 11.703 1.00 92.94 71 GLU A CA 1
ATOM 533 C C . GLU A 1 71 ? -3.950 -7.464 10.223 1.00 92.94 71 GLU A C 1
ATOM 535 O O . GLU A 1 71 ? -2.855 -7.939 9.907 1.00 92.94 71 GLU A O 1
ATOM 540 N N . LEU A 1 72 ? -4.845 -7.062 9.314 1.00 93.06 72 LEU A N 1
ATOM 541 C CA . LEU A 1 72 ? -4.595 -7.105 7.871 1.00 93.06 72 LEU A CA 1
ATOM 542 C C . LEU A 1 72 ? -3.424 -6.203 7.477 1.00 93.06 72 LEU A C 1
ATOM 544 O O . LEU A 1 72 ? -2.592 -6.601 6.664 1.00 93.06 72 LEU A O 1
ATOM 548 N N . ASP A 1 73 ? -3.339 -5.015 8.071 1.00 94.44 73 ASP A N 1
ATOM 549 C CA . ASP A 1 73 ? -2.269 -4.067 7.796 1.00 94.44 73 ASP A CA 1
ATOM 550 C C . ASP A 1 73 ? -0.904 -4.583 8.261 1.00 94.44 73 ASP A C 1
ATOM 552 O O . ASP A 1 73 ? 0.075 -4.544 7.516 1.00 94.44 73 ASP A O 1
ATOM 556 N N . VAL A 1 74 ? -0.847 -5.160 9.463 1.00 92.19 74 VAL A N 1
ATOM 557 C CA . VAL A 1 74 ? 0.362 -5.828 9.957 1.00 92.19 74 VAL A CA 1
ATOM 558 C C . VAL A 1 74 ? 0.742 -7.008 9.062 1.00 92.19 74 VAL A C 1
ATOM 560 O O . VAL A 1 74 ? 1.914 -7.158 8.719 1.00 92.19 74 VAL A O 1
ATOM 563 N N . SER A 1 75 ? -0.224 -7.827 8.634 1.00 90.69 75 SER A N 1
ATOM 564 C CA . SER A 1 75 ? 0.043 -8.930 7.704 1.00 90.69 75 SER A CA 1
ATOM 565 C C . SER A 1 75 ? 0.609 -8.433 6.373 1.00 90.69 75 SER A C 1
ATOM 567 O O . SER A 1 75 ? 1.485 -9.082 5.800 1.00 90.69 75 SER A O 1
ATOM 569 N N . LEU A 1 76 ? 0.118 -7.297 5.880 1.00 92.88 76 LEU A N 1
ATOM 570 C CA . LEU A 1 76 ? 0.583 -6.689 4.640 1.00 92.88 76 LEU A CA 1
ATOM 571 C C . LEU A 1 76 ? 2.009 -6.145 4.775 1.00 92.88 76 LEU A C 1
ATOM 573 O O . LEU A 1 76 ? 2.828 -6.336 3.882 1.00 92.88 76 LEU A O 1
ATOM 577 N N . VAL A 1 77 ? 2.329 -5.500 5.893 1.00 91.88 77 VAL A N 1
ATOM 578 C CA . VAL A 1 77 ? 3.690 -5.029 6.176 1.00 91.88 77 VAL A CA 1
ATOM 579 C C . VAL A 1 77 ? 4.658 -6.206 6.341 1.00 91.88 77 VAL A C 1
ATOM 581 O O . VAL A 1 77 ? 5.727 -6.213 5.733 1.00 91.88 77 VAL A O 1
ATOM 584 N N . ASN A 1 78 ? 4.262 -7.253 7.068 1.00 90.88 78 ASN A N 1
ATOM 585 C CA . ASN A 1 78 ? 5.075 -8.460 7.253 1.00 90.88 78 ASN A CA 1
ATOM 586 C C . ASN A 1 78 ? 5.342 -9.217 5.940 1.00 90.88 78 ASN A C 1
ATOM 588 O O . ASN A 1 78 ? 6.341 -9.924 5.841 1.00 90.88 78 ASN A O 1
ATOM 592 N N . PHE A 1 79 ? 4.481 -9.065 4.927 1.00 90.44 79 PHE A N 1
ATOM 593 C CA . PHE A 1 79 ? 4.678 -9.672 3.607 1.00 90.44 79 PHE A CA 1
ATOM 594 C C . PHE A 1 79 ? 5.929 -9.146 2.880 1.00 90.44 79 PHE A C 1
ATOM 596 O O . PHE A 1 79 ? 6.533 -9.888 2.107 1.00 90.44 79 PHE A O 1
ATOM 603 N N . VAL A 1 80 ? 6.329 -7.893 3.132 1.00 90.31 80 VAL A N 1
ATOM 604 C CA . VAL A 1 80 ? 7.524 -7.269 2.527 1.00 90.31 80 VAL A CA 1
ATOM 605 C C . VAL A 1 80 ? 8.688 -7.086 3.499 1.00 90.31 80 VAL A C 1
ATOM 607 O O . VAL A 1 80 ? 9.800 -6.793 3.064 1.00 90.31 80 VAL A O 1
ATOM 610 N N . SER A 1 81 ? 8.451 -7.247 4.801 1.00 85.44 81 SER A N 1
ATOM 611 C CA . SER A 1 81 ? 9.491 -7.162 5.825 1.00 85.44 81 SER A CA 1
ATOM 612 C C . SER A 1 81 ? 10.347 -8.422 5.901 1.00 85.44 81 SER A C 1
ATOM 614 O O . SER A 1 81 ? 9.880 -9.546 5.693 1.00 85.44 81 SER A O 1
ATOM 616 N N . LEU A 1 82 ? 11.609 -8.219 6.280 1.00 79.81 82 LEU A N 1
ATOM 617 C CA . LEU A 1 82 ? 12.510 -9.304 6.645 1.00 79.81 82 LEU A CA 1
ATOM 618 C C . LEU A 1 82 ? 11.994 -10.038 7.897 1.00 79.81 82 LEU A C 1
ATOM 620 O O . LEU A 1 82 ? 11.308 -9.419 8.715 1.00 79.81 82 LEU A O 1
ATOM 624 N N . PRO A 1 83 ? 12.328 -11.328 8.086 1.00 71.12 83 PRO A N 1
ATOM 625 C CA . PRO A 1 83 ? 11.873 -12.107 9.241 1.00 71.12 83 PRO A CA 1
ATOM 626 C C . PRO A 1 83 ? 12.200 -11.465 10.597 1.00 71.12 83 PRO A C 1
ATOM 628 O O . PRO A 1 83 ? 11.437 -11.617 11.548 1.00 71.12 83 PRO A O 1
ATOM 631 N N . GLU A 1 84 ? 13.308 -10.728 10.695 1.00 69.31 84 GLU A N 1
ATOM 632 C CA . GLU A 1 84 ? 13.725 -10.021 11.912 1.00 69.31 84 GLU A CA 1
ATOM 633 C C . GLU A 1 84 ? 12.834 -8.818 12.248 1.00 69.31 84 GLU A C 1
ATOM 635 O O . GLU A 1 84 ? 12.769 -8.394 13.400 1.00 69.31 84 GLU A O 1
ATOM 640 N N . GLU A 1 85 ? 12.136 -8.280 11.251 1.00 71.69 85 GLU A N 1
ATOM 641 C CA . GLU A 1 85 ? 11.270 -7.108 11.356 1.00 71.69 85 GLU A CA 1
ATOM 642 C C . GLU A 1 85 ? 9.782 -7.478 11.478 1.00 71.69 85 GLU A C 1
ATOM 644 O O . GLU A 1 85 ? 8.920 -6.593 11.422 1.00 71.69 85 GLU A O 1
ATOM 649 N N . HIS A 1 86 ? 9.449 -8.766 11.603 1.00 78.94 86 HIS A N 1
ATOM 650 C CA . HIS A 1 86 ? 8.059 -9.214 11.666 1.00 78.94 86 HIS A CA 1
ATOM 651 C C . HIS A 1 86 ? 7.371 -8.743 12.947 1.00 78.94 86 HIS A C 1
ATOM 653 O O . HIS A 1 86 ? 7.798 -9.031 14.065 1.00 78.94 86 HIS A O 1
ATOM 659 N N . ILE A 1 87 ? 6.244 -8.060 12.774 1.00 78.69 87 ILE A N 1
ATOM 660 C CA . ILE A 1 87 ? 5.400 -7.599 13.874 1.00 78.69 87 ILE A CA 1
ATOM 661 C C . ILE A 1 87 ? 4.527 -8.765 14.346 1.00 78.69 87 ILE A C 1
ATOM 663 O O . ILE A 1 87 ? 3.841 -9.420 13.551 1.00 78.69 87 ILE A O 1
ATOM 667 N N . SER A 1 88 ? 4.509 -9.010 15.656 1.00 77.31 88 SER A N 1
ATOM 668 C CA . SER A 1 88 ? 3.730 -10.100 16.247 1.00 77.31 88 SER A CA 1
ATOM 669 C C . SER A 1 88 ? 2.242 -9.733 16.406 1.00 77.31 88 SER A C 1
ATOM 671 O O . SER A 1 88 ? 1.886 -8.761 17.070 1.00 77.31 88 SER A O 1
ATOM 673 N N . VAL A 1 89 ? 1.345 -10.533 15.809 1.00 69.88 89 VAL A N 1
ATOM 674 C CA . VAL A 1 89 ? -0.120 -10.292 15.825 1.00 69.88 89 VAL A CA 1
ATOM 675 C C . VAL A 1 89 ? -0.817 -10.949 17.029 1.00 69.88 89 VAL A C 1
ATOM 677 O O . VAL A 1 89 ? -1.857 -10.486 17.486 1.00 69.88 89 VAL A O 1
ATOM 680 N N . LYS A 1 90 ? -0.253 -12.028 17.597 1.00 62.34 90 LYS A N 1
ATOM 681 C CA . LYS A 1 90 ? -0.834 -12.755 18.747 1.00 62.34 90 LYS A CA 1
ATOM 682 C C . LYS A 1 90 ? 0.193 -13.028 19.843 1.00 62.34 90 LYS A C 1
ATOM 684 O O . LYS A 1 90 ? 1.310 -13.461 19.553 1.00 62.34 90 LYS A O 1
ATOM 689 N N . MET A 1 91 ? -0.256 -12.940 21.104 1.00 46.88 91 MET A N 1
ATOM 690 C CA . MET A 1 91 ? 0.501 -13.322 22.314 1.00 46.88 91 MET A CA 1
ATOM 691 C C . MET A 1 91 ? 1.095 -14.734 22.224 1.00 46.88 91 MET A C 1
ATOM 693 O O . MET A 1 91 ? 2.186 -14.991 22.716 1.00 46.88 91 MET A O 1
ATOM 697 N N . LYS A 1 92 ? 0.394 -15.647 21.536 1.00 39.56 92 LYS A N 1
ATOM 698 C CA . LYS A 1 92 ? 0.784 -17.055 21.388 1.00 39.56 92 LYS A CA 1
ATOM 699 C C . LYS A 1 92 ? 1.974 -17.276 20.439 1.00 39.56 92 LYS A C 1
ATOM 701 O O . LYS A 1 92 ? 2.570 -18.347 20.477 1.00 39.56 92 LYS A O 1
ATOM 706 N N . SER A 1 93 ? 2.337 -16.293 19.606 1.00 42.09 93 SER A N 1
ATOM 707 C CA . SER A 1 93 ? 3.495 -16.409 18.697 1.00 42.09 93 SER A CA 1
ATOM 708 C C . SER A 1 93 ? 4.833 -16.084 19.364 1.00 42.09 93 SER A C 1
ATOM 710 O O . SER A 1 93 ? 5.876 -16.473 18.844 1.00 42.09 93 SER A O 1
ATOM 712 N N . LEU A 1 94 ? 4.818 -15.474 20.558 1.00 49.41 94 LEU A N 1
ATOM 713 C CA . LEU A 1 94 ? 6.044 -15.179 21.306 1.00 49.41 94 LEU A CA 1
ATOM 714 C C . LEU A 1 94 ? 6.778 -16.455 21.766 1.00 49.41 94 LEU A C 1
ATOM 716 O O . LEU A 1 94 ? 7.905 -16.381 22.236 1.00 49.41 94 LEU A O 1
ATOM 720 N N . HIS A 1 95 ? 6.148 -17.629 21.639 1.00 42.22 95 HIS A N 1
ATOM 721 C CA . HIS A 1 95 ? 6.635 -18.866 22.238 1.00 42.22 95 HIS A CA 1
ATOM 722 C C . HIS A 1 95 ? 7.485 -19.758 21.313 1.00 42.22 95 HIS A C 1
ATOM 724 O O . HIS A 1 95 ? 8.009 -20.759 21.795 1.00 42.22 95 HIS A O 1
ATOM 730 N N . ARG A 1 96 ? 7.634 -19.477 20.003 1.00 40.44 96 ARG A N 1
ATOM 731 C CA . ARG A 1 96 ? 8.216 -20.503 19.100 1.00 40.44 96 ARG A CA 1
ATOM 732 C C . ARG A 1 96 ? 9.070 -20.057 17.903 1.00 40.44 96 ARG A C 1
ATOM 734 O O . ARG A 1 96 ? 9.118 -20.783 16.920 1.00 40.44 96 ARG A O 1
ATOM 741 N N . GLY A 1 97 ? 9.837 -18.967 17.957 1.00 38.84 97 GLY A N 1
ATOM 742 C CA . GLY A 1 97 ? 10.879 -18.856 16.913 1.00 38.84 97 GLY A CA 1
ATOM 743 C C . GLY A 1 97 ? 11.659 -17.570 16.734 1.00 38.84 97 GLY A C 1
ATOM 744 O O . GLY A 1 97 ? 12.662 -17.602 16.036 1.00 38.84 97 GLY A O 1
ATOM 745 N N . SER A 1 98 ? 11.285 -16.461 17.369 1.00 42.41 98 SER A N 1
ATOM 746 C CA . SER A 1 98 ? 11.971 -15.177 17.146 1.00 42.41 98 SER A CA 1
ATOM 747 C C . SER A 1 98 ? 13.028 -14.855 18.214 1.00 42.41 98 SER A C 1
ATOM 749 O O . SER A 1 98 ? 13.195 -13.707 18.610 1.00 42.41 98 SER A O 1
ATOM 751 N N . HIS A 1 99 ? 13.733 -15.865 18.737 1.00 43.31 99 HIS A N 1
ATOM 752 C CA . HIS A 1 99 ? 14.819 -15.671 19.716 1.00 43.31 99 HIS A CA 1
ATOM 753 C C . HIS A 1 99 ? 16.226 -15.677 19.092 1.00 43.31 99 HIS A C 1
ATOM 755 O O . HIS A 1 99 ? 17.210 -15.501 19.817 1.00 43.31 99 HIS A O 1
ATOM 761 N N . ALA A 1 100 ? 16.345 -15.876 17.774 1.00 38.94 100 ALA A N 1
ATOM 762 C CA . ALA A 1 100 ? 17.643 -16.004 17.111 1.00 38.94 100 ALA A CA 1
ATOM 763 C C . ALA A 1 100 ? 18.246 -14.671 16.622 1.00 38.94 100 ALA A C 1
ATOM 765 O O . ALA A 1 100 ? 19.465 -14.567 16.578 1.00 38.94 100 ALA A O 1
ATOM 766 N N . SER A 1 101 ? 17.451 -13.637 16.323 1.00 42.22 101 SER A N 1
ATOM 767 C CA . SER A 1 101 ? 17.960 -12.427 15.645 1.00 42.22 101 SER A CA 1
ATOM 768 C C . SER A 1 101 ? 17.882 -11.122 16.447 1.00 42.22 101 SER A C 1
ATOM 770 O O . SER A 1 101 ? 18.687 -10.227 16.209 1.00 42.22 101 SER A O 1
ATOM 772 N N . ALA A 1 102 ? 17.041 -11.024 17.485 1.00 44.12 102 ALA A N 1
ATOM 773 C CA . ALA A 1 102 ? 17.009 -9.848 18.374 1.00 44.12 102 ALA A CA 1
ATOM 774 C C . ALA A 1 102 ? 18.310 -9.653 19.193 1.00 44.12 102 ALA A C 1
ATOM 776 O O . ALA A 1 102 ? 18.530 -8.602 19.789 1.00 44.12 102 ALA A O 1
ATOM 777 N N . ARG A 1 103 ? 19.212 -10.648 19.213 1.00 45.06 103 ARG A N 1
ATOM 778 C CA . ARG A 1 103 ? 20.529 -10.535 19.866 1.00 45.06 103 ARG A CA 1
ATOM 779 C C . ARG A 1 103 ? 21.555 -9.729 19.063 1.00 45.06 103 ARG A C 1
ATOM 781 O O . ARG A 1 103 ? 22.551 -9.321 19.649 1.00 45.06 103 ARG A O 1
ATOM 788 N N . ALA A 1 104 ? 21.335 -9.482 17.771 1.00 40.31 104 ALA A N 1
ATOM 789 C CA . ALA A 1 104 ? 22.343 -8.841 16.923 1.00 40.31 104 ALA A CA 1
ATOM 790 C C . ALA A 1 104 ? 22.358 -7.299 17.014 1.00 40.31 104 ALA A C 1
ATOM 792 O O . ALA A 1 104 ? 23.375 -6.693 16.691 1.00 40.31 104 ALA A O 1
ATOM 793 N N . CYS A 1 105 ? 21.278 -6.662 17.490 1.00 41.44 105 CYS A N 1
ATOM 794 C CA . CYS A 1 105 ? 21.140 -5.194 17.493 1.00 41.44 105 CYS A CA 1
ATOM 795 C C . CYS A 1 105 ? 20.986 -4.549 18.883 1.00 41.44 105 CYS A C 1
ATOM 797 O O . CYS A 1 105 ? 20.758 -3.348 18.965 1.00 41.44 105 CYS A O 1
ATOM 799 N N . GLY A 1 106 ? 21.093 -5.305 19.982 1.00 43.47 106 GLY A N 1
ATOM 800 C CA . GLY A 1 106 ? 21.021 -4.752 21.346 1.00 43.47 106 GLY A CA 1
ATOM 801 C C . GLY A 1 106 ? 19.646 -4.215 21.781 1.00 43.47 106 GLY A C 1
ATOM 802 O O . GLY A 1 106 ? 19.485 -3.846 22.943 1.00 43.47 106 GLY A O 1
ATOM 803 N N . GLU A 1 107 ? 18.643 -4.204 20.900 1.00 49.88 107 GLU A N 1
ATOM 804 C CA . GLU A 1 107 ? 17.277 -3.795 21.226 1.00 49.88 107 GLU A CA 1
ATOM 805 C C . GLU A 1 107 ? 16.491 -5.012 21.720 1.00 49.88 107 GLU A C 1
ATOM 807 O O . GLU A 1 107 ? 16.142 -5.921 20.970 1.00 49.88 107 GLU A O 1
ATOM 812 N N . THR A 1 108 ? 16.255 -5.061 23.029 1.00 54.94 108 THR A N 1
ATOM 813 C CA . THR A 1 108 ? 15.571 -6.189 23.666 1.00 54.94 108 THR A CA 1
ATOM 814 C C . THR A 1 108 ? 14.066 -6.184 23.418 1.00 54.94 108 THR A C 1
ATOM 816 O O . THR A 1 108 ? 13.428 -7.164 23.766 1.00 54.94 108 THR A O 1
ATOM 819 N N . SER A 1 109 ? 13.469 -5.136 22.838 1.00 56.69 109 SER A N 1
ATOM 820 C CA . SER A 1 109 ? 12.011 -5.015 22.712 1.00 56.69 109 SER A CA 1
ATOM 821 C C . SER A 1 109 ? 11.447 -5.621 21.425 1.00 56.69 109 SER A C 1
ATOM 823 O O . SER A 1 109 ? 11.913 -5.303 20.336 1.00 56.69 109 SER A O 1
ATOM 825 N N . VAL A 1 110 ? 10.385 -6.421 21.549 1.00 66.06 110 VAL A N 1
ATOM 826 C CA . VAL A 1 110 ? 9.626 -6.998 20.427 1.00 66.06 110 VAL A CA 1
ATOM 827 C C . VAL A 1 110 ? 8.429 -6.103 20.099 1.00 66.06 110 VAL A C 1
ATOM 829 O O . VAL A 1 110 ? 7.700 -5.688 21.001 1.00 66.06 110 VAL A O 1
ATOM 832 N N . GLU A 1 111 ? 8.206 -5.818 18.815 1.00 76.81 111 GLU A N 1
ATOM 833 C CA . GLU A 1 111 ? 7.036 -5.070 18.339 1.00 76.81 111 GLU A CA 1
ATOM 834 C C . GLU A 1 111 ? 5.798 -5.980 18.266 1.00 76.81 111 GLU A C 1
ATOM 836 O O . GLU A 1 111 ? 5.825 -7.091 17.712 1.00 76.81 111 GLU A O 1
ATOM 841 N N . ARG A 1 112 ? 4.687 -5.513 18.841 1.00 77.56 112 ARG A N 1
ATOM 842 C CA . ARG A 1 112 ? 3.446 -6.284 18.937 1.00 77.56 112 ARG A CA 1
ATOM 843 C C . ARG A 1 112 ? 2.226 -5.428 18.630 1.00 77.56 112 ARG A C 1
ATOM 845 O O . ARG A 1 112 ? 2.141 -4.297 19.093 1.00 77.56 112 ARG A O 1
ATOM 852 N N . LEU A 1 113 ? 1.251 -5.991 17.917 1.00 79.69 113 LEU A N 1
ATOM 853 C CA . LEU A 1 113 ? -0.052 -5.355 17.721 1.00 79.69 113 LEU A CA 1
ATOM 854 C C . LEU A 1 113 ? -0.774 -5.163 19.068 1.00 79.69 113 LEU A C 1
ATOM 856 O O . LEU A 1 113 ? -0.883 -6.110 19.856 1.00 79.69 113 LEU A O 1
ATOM 860 N N . ILE A 1 114 ? -1.281 -3.952 19.317 1.00 77.75 114 ILE A N 1
ATOM 861 C CA . ILE A 1 114 ? -1.951 -3.614 20.579 1.00 77.75 114 ILE A CA 1
ATOM 862 C C . ILE A 1 114 ? -3.171 -4.533 20.781 1.00 77.75 114 ILE A C 1
ATOM 864 O O . ILE A 1 114 ? -4.036 -4.600 19.902 1.00 77.75 114 ILE A O 1
ATOM 868 N N . PRO A 1 115 ? -3.269 -5.248 21.918 1.00 73.56 115 PRO A N 1
ATOM 869 C CA . PRO A 1 115 ? -4.427 -6.087 22.204 1.00 73.56 115 PRO A CA 1
ATOM 870 C C . PRO A 1 115 ? -5.688 -5.239 22.438 1.00 73.56 115 PRO A C 1
ATOM 872 O O . PRO A 1 115 ? -5.616 -4.106 22.904 1.00 73.56 115 PRO A O 1
ATOM 875 N N . ASP A 1 116 ? -6.861 -5.813 22.159 1.00 78.06 116 ASP A N 1
ATOM 876 C CA . ASP A 1 116 ? -8.172 -5.215 22.457 1.00 78.06 116 ASP A CA 1
ATOM 877 C C . ASP A 1 116 ? -8.472 -3.859 21.770 1.00 78.06 116 ASP A C 1
ATOM 879 O O . ASP A 1 116 ? -9.187 -3.016 22.319 1.00 78.06 116 ASP A O 1
ATOM 883 N N . LEU A 1 117 ? -8.024 -3.663 20.519 1.00 72.81 117 LEU A N 1
ATOM 884 C CA . LEU A 1 117 ? -8.429 -2.514 19.679 1.00 72.81 117 LEU A CA 1
ATOM 885 C C . LEU A 1 117 ? -9.953 -2.422 19.449 1.00 72.81 117 LEU A C 1
ATOM 887 O O . LEU A 1 117 ? -10.463 -1.379 19.048 1.00 72.81 117 LEU A O 1
ATOM 891 N N . ASN A 1 118 ? -10.689 -3.495 19.740 1.00 81.19 118 ASN A N 1
ATOM 892 C CA . ASN A 1 118 ? -12.148 -3.556 19.696 1.00 81.19 118 ASN A CA 1
ATOM 893 C C . ASN A 1 118 ? -12.846 -2.872 20.892 1.00 81.19 118 ASN A C 1
ATOM 895 O O . ASN A 1 118 ? -14.067 -2.697 20.866 1.00 81.19 118 ASN A O 1
ATOM 899 N N . LYS A 1 119 ? -12.108 -2.485 21.942 1.00 81.88 119 LYS A N 1
ATOM 900 C CA . LYS A 1 119 ? -12.635 -1.759 23.107 1.00 81.88 119 LYS A CA 1
ATOM 901 C C . LYS A 1 119 ? -12.292 -0.280 23.006 1.00 81.88 119 LYS A C 1
ATOM 903 O O . LYS A 1 119 ? -11.219 0.099 22.540 1.00 81.88 119 LYS A O 1
ATOM 908 N N . PHE A 1 120 ? -13.188 0.570 23.510 1.00 86.56 120 PHE A N 1
ATOM 909 C CA . PHE A 1 120 ? -12.906 1.998 23.599 1.00 86.56 120 PHE A CA 1
ATOM 910 C C . PHE A 1 120 ? -11.705 2.235 24.514 1.00 86.56 120 PHE A C 1
ATOM 912 O O . PHE A 1 120 ? -11.742 1.932 25.705 1.00 86.56 120 PHE A O 1
ATOM 919 N N . SER A 1 121 ? -10.630 2.743 23.929 1.00 88.69 121 SER A N 1
ATOM 920 C CA . SER A 1 121 ? -9.364 2.994 24.599 1.00 88.69 121 SER A CA 1
ATOM 921 C C . SER A 1 121 ? -8.582 4.047 23.811 1.00 88.69 121 SER A C 1
ATOM 923 O O . SER A 1 121 ? -8.829 4.260 22.619 1.00 88.69 121 SER A O 1
ATOM 925 N N . GLN A 1 122 ? -7.625 4.714 24.457 1.00 88.75 122 GLN A N 1
ATOM 926 C CA . GLN A 1 122 ? -6.741 5.663 23.772 1.00 88.75 122 GLN A CA 1
ATOM 927 C C . GLN A 1 122 ? -5.986 5.011 22.589 1.00 88.75 122 GLN A C 1
ATOM 929 O O . GLN A 1 122 ? -5.938 5.621 21.518 1.00 88.75 122 GLN A O 1
ATOM 934 N N . PRO A 1 123 ? -5.463 3.771 22.702 1.00 88.00 123 PRO A N 1
ATOM 935 C CA . PRO A 1 123 ? -4.898 3.060 21.558 1.00 88.00 123 PRO A CA 1
ATOM 936 C C . PRO A 1 123 ? -5.877 2.804 20.409 1.00 88.00 123 PRO A C 1
ATOM 938 O O . PRO A 1 123 ? -5.526 3.052 19.258 1.00 88.00 123 PRO A O 1
ATOM 941 N N . ALA A 1 124 ? -7.107 2.374 20.704 1.00 89.06 124 ALA A N 1
ATOM 942 C CA . ALA A 1 124 ? -8.117 2.121 19.677 1.00 89.06 124 ALA A CA 1
ATOM 943 C C . ALA A 1 124 ? -8.507 3.398 18.921 1.00 89.06 124 ALA A C 1
ATOM 945 O O . ALA A 1 124 ? -8.645 3.392 17.697 1.00 89.06 124 ALA A O 1
ATOM 946 N N . MET A 1 125 ? -8.612 4.523 19.632 1.00 91.75 125 MET A N 1
ATOM 947 C CA . MET A 1 125 ? -8.882 5.827 19.023 1.00 91.75 125 MET A CA 1
ATOM 948 C C . MET A 1 125 ? -7.743 6.267 18.097 1.00 91.75 125 MET A C 1
ATOM 950 O O . MET A 1 125 ? -7.990 6.724 16.983 1.00 91.75 125 MET A O 1
ATOM 954 N N . ARG A 1 126 ? -6.491 6.066 18.518 1.00 92.38 126 ARG A N 1
ATOM 955 C CA . ARG A 1 126 ? -5.307 6.345 17.696 1.00 92.38 126 ARG A CA 1
ATOM 956 C C . ARG A 1 126 ? -5.270 5.488 16.425 1.00 92.38 126 ARG A C 1
ATOM 958 O O . ARG A 1 126 ? -5.031 6.033 15.351 1.00 92.38 126 ARG A O 1
ATOM 965 N N . ALA A 1 127 ? -5.554 4.189 16.523 1.00 93.00 127 ALA A N 1
ATOM 966 C CA . ALA A 1 127 ? -5.646 3.307 15.356 1.00 93.00 127 ALA A CA 1
ATOM 967 C C . ALA A 1 127 ? -6.807 3.708 14.425 1.00 93.00 127 ALA A C 1
ATOM 969 O O . ALA A 1 127 ? -6.664 3.712 13.204 1.00 93.00 127 ALA A O 1
ATOM 970 N N . THR A 1 128 ? -7.938 4.132 14.992 1.00 94.31 128 THR A N 1
ATOM 971 C CA . THR A 1 128 ? -9.077 4.652 14.218 1.00 94.31 128 THR A CA 1
ATOM 972 C C . THR A 1 128 ? -8.673 5.897 13.421 1.00 94.31 128 THR A C 1
ATOM 974 O O . THR A 1 128 ? -8.889 5.951 12.211 1.00 94.31 128 THR A O 1
ATOM 977 N N . LEU A 1 129 ? -8.013 6.869 14.064 1.00 94.50 129 LEU A N 1
ATOM 978 C CA . LEU A 1 129 ? -7.508 8.081 13.405 1.00 94.50 129 LEU A CA 1
ATOM 979 C C . LEU A 1 129 ? -6.473 7.766 12.319 1.00 94.50 129 LEU A C 1
ATOM 981 O O . LEU A 1 129 ? -6.479 8.405 11.265 1.00 94.50 129 LEU A O 1
ATOM 985 N N . TYR A 1 130 ? -5.621 6.763 12.546 1.00 95.94 130 TYR A N 1
ATOM 986 C CA . TYR A 1 130 ? -4.673 6.272 11.549 1.00 95.94 130 TYR A CA 1
ATOM 987 C C . TYR A 1 130 ? -5.384 5.807 10.272 1.00 95.94 130 TYR A C 1
ATOM 989 O O . TYR A 1 130 ? -5.052 6.289 9.187 1.00 95.94 130 TYR A O 1
ATOM 997 N N . PHE A 1 131 ? -6.408 4.955 10.386 1.00 96.50 131 PHE A N 1
ATOM 998 C CA . PHE A 1 131 ? -7.177 4.487 9.226 1.00 96.50 131 PHE A CA 1
ATOM 999 C C . PHE A 1 131 ? -8.034 5.582 8.574 1.00 96.50 131 PHE A C 1
ATOM 1001 O O . PHE A 1 131 ? -8.228 5.558 7.361 1.00 96.50 131 PHE A O 1
ATOM 1008 N N . MET A 1 132 ? -8.482 6.579 9.341 1.00 95.44 132 MET A N 1
ATOM 1009 C CA . MET A 1 132 ? -9.218 7.742 8.826 1.00 95.44 132 MET A CA 1
ATOM 1010 C C . MET A 1 132 ? -8.342 8.797 8.136 1.00 95.44 132 MET A C 1
ATOM 1012 O O . MET A 1 132 ? -8.882 9.745 7.579 1.00 95.44 132 MET A O 1
ATOM 1016 N N . SER A 1 133 ? -7.011 8.709 8.185 1.00 95.25 133 SER A N 1
ATOM 1017 C CA . SER A 1 133 ? -6.167 9.771 7.616 1.00 95.25 133 SER A CA 1
ATOM 1018 C C . SER A 1 133 ? -4.845 9.254 7.063 1.00 95.25 133 SER A C 1
ATOM 1020 O O . SER A 1 133 ? -4.651 9.167 5.853 1.00 95.25 133 SER A O 1
ATOM 1022 N N . ILE A 1 134 ? -3.927 8.879 7.944 1.00 96.62 134 ILE A N 1
ATOM 1023 C CA . ILE A 1 134 ? -2.544 8.549 7.598 1.00 96.62 134 ILE A CA 1
ATOM 1024 C C . ILE A 1 134 ? -2.487 7.336 6.672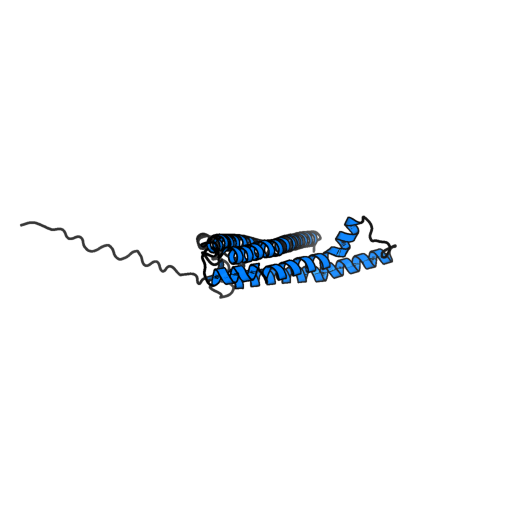 1.00 96.62 134 ILE A C 1
ATOM 1026 O O . ILE A 1 134 ? -1.760 7.363 5.679 1.00 96.62 134 ILE A O 1
ATOM 1030 N N . LYS A 1 135 ? -3.292 6.300 6.932 1.00 95.81 135 LYS A N 1
ATOM 1031 C CA . LYS A 1 135 ? -3.345 5.124 6.060 1.00 95.81 135 LYS A CA 1
ATOM 1032 C C . LYS A 1 135 ? -3.822 5.481 4.655 1.00 95.81 135 LYS A C 1
ATOM 1034 O O . LYS A 1 135 ? -3.230 5.017 3.684 1.00 95.81 135 LYS A O 1
ATOM 1039 N N . MET A 1 136 ? -4.844 6.330 4.545 1.00 96.44 136 MET A N 1
ATOM 1040 C CA . MET A 1 136 ? -5.328 6.836 3.258 1.00 96.44 136 MET A CA 1
ATOM 1041 C C . MET A 1 136 ? -4.202 7.547 2.507 1.00 96.44 136 MET A C 1
ATOM 1043 O O . MET A 1 136 ? -3.954 7.250 1.342 1.00 96.44 136 MET A O 1
ATOM 1047 N N . PHE A 1 137 ? -3.482 8.443 3.185 1.00 97.12 137 PHE A N 1
ATOM 1048 C CA . PHE A 1 137 ? -2.379 9.191 2.591 1.00 97.12 137 PHE A CA 1
ATOM 1049 C C . PHE A 1 137 ? -1.254 8.272 2.097 1.00 97.12 137 PHE A C 1
ATOM 1051 O O . PHE A 1 137 ? -0.834 8.376 0.945 1.00 97.12 137 PHE A O 1
ATOM 1058 N N . ILE A 1 138 ? -0.821 7.310 2.915 1.00 96.06 138 ILE A N 1
ATOM 1059 C CA . ILE A 1 138 ? 0.198 6.319 2.530 1.00 96.06 138 ILE A CA 1
ATOM 1060 C C . ILE A 1 138 ? -0.299 5.432 1.370 1.00 96.06 138 ILE A C 1
ATOM 1062 O O . ILE A 1 138 ? 0.470 5.098 0.461 1.00 96.06 138 ILE A O 1
ATOM 1066 N N . GLY A 1 139 ? -1.586 5.077 1.357 1.00 96.31 139 GLY A N 1
ATOM 1067 C CA . GLY A 1 139 ? -2.222 4.342 0.262 1.00 96.31 139 GLY A CA 1
ATOM 1068 C C . GLY A 1 139 ? -2.269 5.136 -1.050 1.00 96.31 139 GLY A C 1
ATOM 1069 O O . GLY A 1 139 ? -2.003 4.579 -2.118 1.00 96.31 139 GLY A O 1
ATOM 1070 N N . MET A 1 140 ? -2.527 6.446 -0.986 1.00 96.81 140 MET A N 1
ATOM 1071 C CA . MET A 1 140 ? -2.454 7.343 -2.146 1.00 96.81 140 MET A CA 1
ATOM 1072 C C . MET A 1 140 ? -1.019 7.473 -2.659 1.00 96.81 140 MET A C 1
ATOM 1074 O O . MET A 1 140 ? -0.788 7.311 -3.856 1.00 96.81 140 MET A O 1
ATOM 1078 N N . LEU A 1 141 ? -0.044 7.678 -1.766 1.00 96.31 141 LEU A N 1
ATOM 1079 C CA . LEU A 1 141 ? 1.375 7.700 -2.135 1.00 96.31 141 LEU A CA 1
ATOM 1080 C C . LEU A 1 141 ? 1.798 6.396 -2.824 1.00 96.31 141 LEU A C 1
ATOM 1082 O O . LEU A 1 141 ? 2.516 6.438 -3.818 1.00 96.31 141 LEU A O 1
ATOM 1086 N N . SER A 1 142 ? 1.295 5.247 -2.361 1.00 95.88 142 SER A N 1
ATOM 1087 C CA . SER A 1 142 ? 1.549 3.951 -3.006 1.00 95.88 142 SER A CA 1
ATOM 1088 C C . SER A 1 142 ? 1.029 3.904 -4.447 1.00 95.88 142 SER A C 1
ATOM 1090 O O . SER A 1 142 ? 1.748 3.462 -5.340 1.00 95.88 142 SER A O 1
ATOM 1092 N N . SER A 1 143 ? -0.177 4.424 -4.701 1.00 96.12 143 SER A N 1
ATOM 1093 C CA . SER A 1 143 ? -0.728 4.531 -6.061 1.00 96.12 143 SER A CA 1
ATOM 1094 C C . SER A 1 143 ? 0.078 5.488 -6.941 1.00 96.12 143 SER A C 1
ATOM 1096 O O . SER A 1 143 ? 0.284 5.211 -8.123 1.00 96.12 143 SER A O 1
ATOM 1098 N N . VAL A 1 144 ? 0.535 6.614 -6.386 1.00 95.75 144 VAL A N 1
ATOM 1099 C CA . VAL A 1 144 ? 1.345 7.603 -7.114 1.00 95.75 144 VAL A CA 1
ATOM 1100 C C . VAL A 1 144 ? 2.681 6.995 -7.531 1.00 95.75 144 VAL A C 1
ATOM 1102 O O . VAL A 1 144 ? 3.038 7.067 -8.704 1.00 95.75 144 VAL A O 1
ATOM 1105 N N . VAL A 1 145 ? 3.386 6.339 -6.607 1.00 95.56 145 VAL A N 1
ATOM 1106 C CA . VAL A 1 145 ? 4.673 5.687 -6.897 1.00 95.56 145 VAL A CA 1
ATOM 1107 C C . VAL A 1 145 ? 4.512 4.595 -7.958 1.00 95.56 145 VAL A C 1
ATOM 1109 O O . VAL A 1 145 ? 5.288 4.557 -8.913 1.00 95.56 145 VAL A O 1
ATOM 1112 N N . MET A 1 146 ? 3.472 3.762 -7.851 1.00 95.06 146 MET A N 1
ATOM 1113 C CA . MET A 1 146 ? 3.148 2.753 -8.867 1.00 95.06 146 MET A CA 1
ATOM 1114 C C . MET A 1 146 ? 2.863 3.382 -10.236 1.00 95.06 146 MET A C 1
ATOM 1116 O O . MET A 1 146 ? 3.360 2.906 -11.255 1.00 95.06 146 MET A O 1
ATOM 1120 N N . SER A 1 147 ? 2.104 4.479 -10.267 1.00 94.25 147 SER A N 1
ATOM 1121 C CA . SER A 1 147 ? 1.783 5.186 -11.511 1.00 94.25 147 SER A CA 1
ATOM 1122 C C . SER A 1 147 ? 3.035 5.784 -12.156 1.00 94.25 147 SER A C 1
ATOM 1124 O O . SER A 1 147 ? 3.223 5.647 -13.362 1.00 94.25 147 SER A O 1
ATOM 1126 N N . ILE A 1 148 ? 3.930 6.393 -11.372 1.00 91.50 148 ILE A N 1
ATOM 1127 C CA . ILE A 1 148 ? 5.198 6.940 -11.879 1.00 91.50 148 ILE A CA 1
ATOM 1128 C C . ILE A 1 148 ? 6.057 5.821 -12.478 1.00 91.50 148 ILE A C 1
ATOM 1130 O O . ILE A 1 148 ? 6.512 5.949 -13.611 1.00 91.50 148 ILE A O 1
ATOM 1134 N N . ALA A 1 149 ? 6.230 4.713 -11.755 1.00 93.62 149 ALA A N 1
ATOM 1135 C CA . ALA A 1 149 ? 7.115 3.626 -12.166 1.00 93.62 149 ALA A CA 1
ATOM 1136 C C . ALA A 1 149 ? 6.615 2.872 -13.410 1.00 93.62 149 ALA A C 1
ATOM 1138 O O . ALA A 1 149 ? 7.417 2.471 -14.252 1.00 93.62 149 ALA A O 1
ATOM 1139 N N . PHE A 1 150 ? 5.297 2.680 -13.534 1.00 93.31 150 PHE A N 1
ATOM 1140 C CA . PHE A 1 150 ? 4.723 1.767 -14.526 1.00 93.31 150 PHE A CA 1
ATOM 1141 C C . PHE A 1 150 ? 3.863 2.438 -15.606 1.00 93.31 150 PHE A C 1
ATOM 1143 O O . PHE A 1 150 ? 3.413 1.746 -16.517 1.00 93.31 150 PHE A O 1
ATOM 1150 N N . SER A 1 151 ? 3.662 3.760 -15.574 1.00 91.50 151 SER A N 1
ATOM 1151 C CA . SER A 1 151 ? 2.829 4.480 -16.560 1.00 91.50 151 SER A CA 1
ATOM 1152 C C . SER A 1 151 ? 3.230 4.229 -18.017 1.00 91.50 151 SER A C 1
ATOM 1154 O O . SER A 1 151 ? 2.369 3.905 -18.834 1.00 91.50 151 SER A O 1
ATOM 1156 N N . LEU A 1 152 ? 4.520 4.350 -18.350 1.00 90.50 152 LEU A N 1
ATOM 1157 C CA . LEU A 1 152 ? 5.025 4.128 -19.710 1.00 90.50 152 LEU A CA 1
ATOM 1158 C C . LEU A 1 152 ? 4.908 2.665 -20.168 1.00 90.50 152 LEU A C 1
ATOM 1160 O O . LEU A 1 152 ? 4.264 2.436 -21.196 1.00 90.50 152 LEU A O 1
ATOM 1164 N N . PRO A 1 153 ? 5.458 1.664 -19.448 1.00 90.19 153 PRO A N 1
ATOM 1165 C CA . PRO A 1 153 ? 5.376 0.276 -19.895 1.00 90.19 153 PRO A CA 1
ATOM 1166 C C . PRO A 1 153 ? 3.930 -0.235 -19.939 1.00 90.19 153 PRO A C 1
ATOM 1168 O O . PRO A 1 153 ? 3.537 -0.854 -20.927 1.00 90.19 153 PRO A O 1
ATOM 1171 N N . VAL A 1 154 ? 3.102 0.076 -18.933 1.00 90.88 154 VAL A N 1
ATOM 1172 C CA . VAL A 1 154 ? 1.684 -0.329 -18.924 1.00 90.88 154 VAL A CA 1
ATOM 1173 C C . VAL A 1 154 ? 0.910 0.378 -20.033 1.00 90.88 154 VAL A C 1
ATOM 1175 O O . VAL A 1 154 ? 0.096 -0.255 -20.700 1.00 90.88 154 VAL A O 1
ATOM 1178 N N . GLY A 1 155 ? 1.182 1.662 -20.281 1.00 88.75 155 GLY A N 1
ATOM 1179 C CA . GLY A 1 155 ? 0.560 2.413 -21.369 1.00 88.75 155 GLY A CA 1
ATOM 1180 C C . GLY A 1 155 ? 0.883 1.839 -22.750 1.00 88.75 155 GLY A C 1
ATOM 1181 O O . GLY A 1 155 ? -0.022 1.692 -23.572 1.00 88.75 155 GLY A O 1
ATOM 1182 N N . ALA A 1 156 ? 2.142 1.463 -22.988 1.00 89.75 156 ALA A N 1
ATOM 1183 C CA . ALA A 1 156 ? 2.567 0.845 -24.243 1.00 89.75 156 ALA A CA 1
ATOM 1184 C C . ALA A 1 156 ? 1.924 -0.536 -24.453 1.00 89.75 156 ALA A C 1
ATOM 1186 O O . ALA A 1 156 ? 1.417 -0.816 -25.540 1.00 89.75 156 ALA A O 1
ATOM 1187 N N . ILE A 1 157 ? 1.872 -1.369 -23.404 1.00 90.25 157 ILE A N 1
ATOM 1188 C CA . ILE A 1 157 ? 1.206 -2.682 -23.444 1.00 90.25 157 ILE A CA 1
ATOM 1189 C C . ILE A 1 157 ? -0.297 -2.516 -23.694 1.00 90.25 157 ILE A C 1
ATOM 1191 O O . ILE A 1 157 ? -0.856 -3.179 -24.563 1.00 90.25 157 ILE A O 1
ATOM 1195 N N . SER A 1 158 ? -0.949 -1.603 -22.969 1.00 91.50 158 SER A N 1
ATOM 1196 C CA . SER A 1 158 ? -2.395 -1.371 -23.058 1.00 91.50 158 SER A CA 1
ATOM 1197 C C . SER A 1 158 ? -2.831 -0.878 -24.440 1.00 91.50 158 SER A C 1
ATOM 1199 O O . SER A 1 158 ? -3.905 -1.245 -24.909 1.00 91.50 158 SER A O 1
ATOM 1201 N N . ARG A 1 159 ? -1.997 -0.067 -25.103 1.00 87.62 159 ARG A N 1
ATOM 1202 C CA . ARG A 1 159 ? -2.265 0.455 -26.451 1.00 87.62 159 ARG A CA 1
ATOM 1203 C C . ARG A 1 159 ? -1.804 -0.478 -27.573 1.00 87.62 159 ARG A C 1
ATOM 1205 O O . ARG A 1 159 ? -2.176 -0.248 -28.719 1.00 87.62 159 ARG A O 1
ATOM 1212 N N . GLY A 1 160 ? -0.962 -1.471 -27.277 1.00 85.44 160 GLY A N 1
ATOM 1213 C CA . GLY A 1 160 ? -0.292 -2.296 -28.291 1.00 85.44 160 GLY A CA 1
ATOM 1214 C C . GLY A 1 160 ? 0.668 -1.509 -29.197 1.00 85.44 160 GLY A C 1
ATOM 1215 O O . GLY A 1 160 ? 1.057 -1.993 -30.255 1.00 85.44 160 GLY A O 1
ATOM 1216 N N . SER A 1 161 ? 1.027 -0.283 -28.809 1.00 85.06 161 SER A N 1
ATOM 1217 C CA . SER A 1 161 ? 1.878 0.638 -29.565 1.00 85.06 161 SER A CA 1
ATOM 1218 C C . SER A 1 161 ? 2.581 1.587 -28.598 1.00 85.06 161 SER A C 1
ATOM 1220 O O . SER A 1 161 ? 1.991 2.008 -27.600 1.00 85.06 161 SER A O 1
ATOM 1222 N N . LEU A 1 162 ? 3.827 1.966 -28.907 1.00 79.81 162 LEU A N 1
ATOM 1223 C CA . LEU A 1 162 ? 4.577 2.953 -28.120 1.00 79.81 162 LEU A CA 1
ATOM 1224 C C . LEU A 1 162 ? 3.937 4.353 -28.208 1.00 79.81 162 LEU A C 1
ATOM 1226 O O . LEU A 1 162 ? 4.148 5.180 -27.326 1.00 79.81 162 LEU A O 1
ATOM 1230 N N . GLY A 1 163 ? 3.091 4.595 -29.214 1.00 78.88 163 GLY A N 1
ATOM 1231 C CA . GLY A 1 163 ? 2.451 5.879 -29.488 1.00 78.88 163 GLY A CA 1
ATOM 1232 C C . GLY A 1 163 ? 3.236 6.723 -30.491 1.00 78.88 163 GLY A C 1
ATOM 1233 O O . GLY A 1 163 ? 4.443 6.559 -30.663 1.00 78.88 163 GLY A O 1
ATOM 1234 N N . ASP A 1 164 ? 2.537 7.649 -31.144 1.00 77.69 164 ASP A N 1
ATOM 1235 C CA . ASP A 1 164 ? 3.052 8.388 -32.308 1.00 77.69 164 ASP A CA 1
ATOM 1236 C C . ASP A 1 164 ? 4.296 9.238 -31.993 1.00 77.69 164 ASP A C 1
ATOM 1238 O O . ASP A 1 164 ? 5.141 9.461 -32.855 1.00 77.69 164 ASP A O 1
ATOM 1242 N N . ASN A 1 165 ? 4.457 9.645 -30.728 1.00 79.25 165 ASN A N 1
ATOM 1243 C CA . ASN A 1 165 ? 5.615 10.405 -30.245 1.00 79.25 165 ASN A CA 1
ATOM 1244 C C . ASN A 1 165 ? 6.921 9.588 -30.192 1.00 79.25 165 ASN A C 1
ATOM 1246 O O . ASN A 1 165 ? 7.994 10.175 -30.072 1.00 79.25 165 ASN A O 1
ATOM 1250 N N . PHE A 1 166 ? 6.853 8.255 -30.267 1.00 82.69 166 PHE A N 1
ATOM 1251 C CA . PHE A 1 166 ? 8.008 7.356 -30.148 1.00 82.69 166 PHE A CA 1
ATOM 1252 C C . PHE A 1 166 ? 8.236 6.535 -31.426 1.00 82.69 166 PHE A C 1
ATOM 1254 O O . PHE A 1 166 ? 8.602 5.361 -31.368 1.00 82.69 166 PHE A O 1
ATOM 1261 N N . HIS A 1 167 ? 8.027 7.144 -32.595 1.00 83.06 167 HIS A N 1
ATOM 1262 C CA . HIS A 1 167 ? 8.236 6.469 -33.874 1.00 83.06 167 HIS A CA 1
ATOM 1263 C C . HIS A 1 167 ? 9.729 6.318 -34.234 1.00 83.06 167 HIS A C 1
ATOM 1265 O O . HIS A 1 167 ? 10.552 7.203 -33.987 1.00 83.06 167 HIS A O 1
ATOM 1271 N N . GLY A 1 168 ? 10.076 5.194 -34.868 1.00 86.56 168 GLY A N 1
ATOM 1272 C CA . GLY A 1 168 ? 11.436 4.897 -35.326 1.00 86.56 168 GLY A CA 1
ATOM 1273 C C . GLY A 1 168 ? 12.427 4.528 -34.213 1.00 86.56 168 GLY A C 1
ATOM 1274 O O . GLY A 1 168 ? 12.093 4.458 -33.031 1.00 86.56 168 GLY A O 1
ATOM 1275 N N . VAL A 1 169 ? 13.683 4.282 -34.604 1.00 88.19 169 VAL A N 1
ATOM 1276 C CA . VAL A 1 169 ? 14.748 3.802 -33.698 1.00 88.19 169 VAL A CA 1
ATOM 1277 C C . VAL A 1 169 ? 15.040 4.802 -32.574 1.00 88.19 169 VAL A C 1
ATOM 1279 O O . VAL A 1 169 ? 15.230 4.407 -31.426 1.00 88.19 169 VAL A O 1
ATOM 1282 N N . VAL A 1 170 ? 15.029 6.102 -32.885 1.00 89.19 170 VAL A N 1
ATOM 1283 C CA . VAL A 1 170 ? 15.254 7.167 -31.896 1.00 89.19 170 VAL A CA 1
ATOM 1284 C C . VAL A 1 170 ? 14.112 7.211 -30.877 1.00 89.19 170 VAL A C 1
ATOM 1286 O O . VAL A 1 170 ? 14.375 7.270 -29.679 1.00 89.19 170 VAL A O 1
ATOM 1289 N N . GLY A 1 171 ? 12.856 7.116 -31.327 1.00 88.81 171 GLY A N 1
ATOM 1290 C CA . GLY A 1 171 ? 11.690 7.084 -30.444 1.00 88.81 171 GLY A CA 1
ATOM 1291 C C . GLY A 1 171 ? 11.697 5.882 -29.498 1.00 88.81 171 GLY A C 1
ATOM 1292 O O . GLY A 1 171 ? 11.485 6.046 -28.296 1.00 88.81 171 GLY A O 1
ATOM 1293 N N . LEU A 1 172 ? 12.045 4.697 -30.009 1.00 89.44 172 LEU A N 1
ATOM 1294 C CA . LEU A 1 172 ? 12.232 3.496 -29.193 1.00 89.44 172 LEU A CA 1
ATOM 1295 C C . LEU A 1 172 ? 13.324 3.690 -28.129 1.00 89.44 172 LEU A C 1
ATOM 1297 O O . LEU A 1 172 ? 13.118 3.342 -26.968 1.00 89.44 172 LEU A O 1
ATOM 1301 N N . LEU A 1 173 ? 14.469 4.272 -28.500 1.00 91.00 173 LEU A N 1
ATOM 1302 C CA . LEU A 1 173 ? 15.573 4.505 -27.567 1.00 91.00 173 LEU A CA 1
ATOM 1303 C C . LEU A 1 173 ? 15.190 5.496 -26.457 1.00 91.00 173 LEU A C 1
ATOM 1305 O O . LEU A 1 173 ? 15.498 5.250 -25.291 1.00 91.00 173 LEU A O 1
ATOM 1309 N N . VAL A 1 174 ? 14.461 6.567 -26.790 1.00 92.06 174 VAL A N 1
ATOM 1310 C CA . VAL A 1 174 ? 13.929 7.519 -25.798 1.00 92.06 174 VAL A CA 1
ATOM 1311 C C . VAL A 1 174 ? 12.919 6.839 -24.872 1.00 92.06 174 VAL A C 1
ATOM 1313 O O . VAL A 1 174 ? 12.989 7.028 -23.659 1.00 92.06 174 VAL A O 1
ATOM 1316 N N . PHE A 1 175 ? 12.012 6.019 -25.412 1.00 92.19 175 PHE A N 1
ATOM 1317 C CA . PHE A 1 175 ? 11.037 5.271 -24.615 1.00 92.19 175 PHE A CA 1
ATOM 1318 C C . PHE A 1 175 ? 11.717 4.314 -23.626 1.00 92.19 175 PHE A C 1
ATOM 1320 O O . PHE A 1 175 ? 11.348 4.276 -22.448 1.00 92.19 175 PHE A O 1
ATOM 1327 N N . LEU A 1 176 ? 12.727 3.565 -24.082 1.00 92.38 176 LEU A N 1
ATOM 1328 C CA . LEU A 1 176 ? 13.494 2.654 -23.232 1.00 92.38 176 LEU A CA 1
ATOM 1329 C C . LEU A 1 176 ? 14.250 3.416 -22.144 1.00 92.38 176 LEU A C 1
ATOM 1331 O O . LEU A 1 176 ? 14.150 3.053 -20.975 1.00 92.38 176 LEU A O 1
ATOM 1335 N N . LEU A 1 177 ? 14.942 4.502 -22.500 1.00 94.06 177 LEU A N 1
ATOM 1336 C CA . LEU A 1 177 ? 15.684 5.316 -21.539 1.00 94.06 177 LEU A CA 1
ATOM 1337 C C . LEU A 1 177 ? 14.757 5.948 -20.491 1.00 94.06 177 LEU A C 1
ATOM 1339 O O . LEU A 1 177 ? 15.053 5.888 -19.299 1.00 94.06 177 LEU A O 1
ATOM 1343 N N . ALA A 1 178 ? 13.608 6.485 -20.910 1.00 93.12 178 ALA A N 1
ATOM 1344 C CA . ALA A 1 178 ? 12.602 7.029 -20.002 1.00 93.12 178 ALA A CA 1
ATOM 1345 C C . ALA A 1 178 ? 12.019 5.945 -19.081 1.00 93.12 178 ALA A C 1
ATOM 1347 O O . ALA A 1 178 ? 11.897 6.163 -17.878 1.00 93.12 178 ALA A O 1
ATOM 1348 N N . THR A 1 179 ? 11.710 4.762 -19.615 1.00 92.81 179 THR A N 1
ATOM 1349 C CA . THR A 1 179 ? 11.191 3.634 -18.824 1.00 92.81 179 THR A CA 1
ATOM 1350 C C . THR A 1 179 ? 12.214 3.154 -17.797 1.00 92.81 179 THR A C 1
ATOM 1352 O O . THR A 1 179 ? 11.873 2.976 -16.630 1.00 92.81 179 THR A O 1
ATOM 1355 N N . ILE A 1 180 ? 13.478 2.999 -18.197 1.00 93.19 180 ILE A N 1
ATOM 1356 C CA . ILE A 1 180 ? 14.570 2.611 -17.295 1.00 93.19 180 ILE A CA 1
ATOM 1357 C C . ILE A 1 180 ? 14.754 3.663 -16.195 1.00 93.19 180 ILE A C 1
ATOM 1359 O O . ILE A 1 180 ? 14.884 3.299 -15.029 1.00 93.19 180 ILE A O 1
ATOM 1363 N N . LEU A 1 181 ? 14.708 4.955 -16.534 1.00 94.88 181 LEU A N 1
ATOM 1364 C CA . LEU A 1 181 ? 14.809 6.043 -15.559 1.00 94.88 181 LEU A CA 1
ATOM 1365 C C . LEU A 1 181 ? 13.646 6.012 -14.552 1.00 94.88 181 LEU A C 1
ATOM 1367 O O . LEU A 1 181 ? 13.872 6.097 -13.344 1.00 94.88 181 LEU A O 1
ATOM 1371 N N . LEU A 1 182 ? 12.409 5.856 -15.033 1.00 94.56 182 LEU A N 1
ATOM 1372 C CA . LEU A 1 182 ? 11.218 5.788 -14.182 1.00 94.56 182 LEU A CA 1
ATOM 1373 C C . LEU A 1 182 ? 11.233 4.564 -13.265 1.00 94.56 182 LEU A C 1
ATOM 1375 O O . LEU A 1 182 ? 10.880 4.690 -12.095 1.00 94.56 182 LEU A O 1
ATOM 1379 N N . LEU A 1 183 ? 11.684 3.405 -13.749 1.00 92.81 183 LEU A N 1
ATOM 1380 C CA . LEU A 1 183 ? 11.869 2.212 -12.917 1.00 92.81 183 LEU A CA 1
ATOM 1381 C C . LEU A 1 183 ? 13.006 2.402 -11.904 1.00 92.81 183 LEU A C 1
ATOM 1383 O O . LEU A 1 183 ? 12.844 2.061 -10.732 1.00 92.81 183 LEU A O 1
ATOM 1387 N N . GLY A 1 184 ? 14.121 3.001 -12.329 1.00 92.38 184 GLY A N 1
ATOM 1388 C CA . GLY A 1 184 ? 15.273 3.297 -11.476 1.00 92.38 184 GLY A CA 1
ATOM 1389 C C . GLY A 1 184 ? 14.943 4.241 -10.318 1.00 92.38 184 GLY A C 1
ATOM 1390 O O . GLY A 1 184 ? 15.495 4.083 -9.235 1.00 92.38 184 GLY A O 1
ATOM 1391 N N . ILE A 1 185 ? 14.006 5.174 -10.510 1.00 93.56 185 ILE A N 1
ATOM 1392 C CA . ILE A 1 185 ? 13.485 6.055 -9.450 1.00 93.56 185 ILE A CA 1
ATOM 1393 C C . ILE A 1 185 ? 12.343 5.375 -8.678 1.00 93.56 185 ILE A C 1
ATOM 1395 O O . ILE A 1 185 ? 12.253 5.476 -7.452 1.00 93.56 185 ILE A O 1
ATOM 1399 N N . GLY A 1 186 ? 11.470 4.661 -9.385 1.00 94.12 186 GLY A N 1
ATOM 1400 C CA . GLY A 1 186 ? 10.281 4.023 -8.835 1.00 94.12 186 GLY A CA 1
ATOM 1401 C C . GLY A 1 186 ? 10.595 2.931 -7.819 1.00 94.12 186 GLY A C 1
ATOM 1402 O O . GLY A 1 186 ? 9.959 2.884 -6.771 1.00 94.12 186 GLY A O 1
ATOM 1403 N N . ILE A 1 187 ? 11.588 2.077 -8.080 1.00 92.94 187 ILE A N 1
ATOM 1404 C CA . ILE A 1 187 ? 11.946 0.966 -7.182 1.00 92.94 187 ILE A CA 1
ATOM 1405 C C . ILE A 1 187 ? 12.428 1.472 -5.805 1.00 92.94 187 ILE A C 1
ATOM 1407 O O . ILE A 1 187 ? 11.861 1.037 -4.798 1.00 92.94 187 ILE A O 1
ATOM 1411 N N . PRO A 1 188 ? 13.383 2.421 -5.704 1.00 93.75 188 PRO A N 1
ATOM 1412 C CA . PRO A 1 188 ? 13.748 3.032 -4.425 1.00 93.75 188 PRO A CA 1
ATOM 1413 C C . PRO A 1 188 ? 12.572 3.716 -3.718 1.00 93.75 188 PRO A C 1
ATOM 1415 O O . PRO A 1 188 ? 12.425 3.587 -2.502 1.00 93.75 188 PRO A O 1
ATOM 1418 N N . LEU A 1 189 ? 11.704 4.413 -4.463 1.00 94.94 189 LEU A N 1
ATOM 1419 C CA . LEU A 1 189 ? 10.506 5.036 -3.891 1.00 94.94 189 LEU A CA 1
ATOM 1420 C C . LEU A 1 189 ? 9.530 3.998 -3.329 1.00 94.94 189 LEU A C 1
ATOM 1422 O O . LEU A 1 189 ? 8.948 4.230 -2.270 1.00 94.94 189 LEU A O 1
ATOM 1426 N N . MET A 1 190 ? 9.370 2.852 -3.995 1.00 95.19 190 MET A N 1
ATOM 1427 C CA . MET A 1 190 ? 8.551 1.750 -3.492 1.00 95.19 190 MET A CA 1
ATOM 1428 C C . MET A 1 190 ? 9.139 1.180 -2.193 1.00 95.19 190 MET A C 1
ATOM 1430 O O . MET A 1 190 ? 8.438 1.050 -1.190 1.00 95.19 190 MET A O 1
ATOM 1434 N N . GLN A 1 191 ? 10.453 0.941 -2.148 1.00 94.50 191 GLN A N 1
ATOM 1435 C CA . GLN A 1 191 ? 11.135 0.500 -0.923 1.00 94.50 191 GLN A CA 1
ATOM 1436 C C . GLN A 1 191 ? 10.941 1.494 0.229 1.00 94.50 191 GLN A C 1
ATOM 1438 O O . GLN A 1 191 ? 10.626 1.100 1.356 1.00 94.50 191 GLN A O 1
ATOM 1443 N N . TYR A 1 192 ? 11.089 2.790 -0.052 1.00 94.75 192 TYR A N 1
ATOM 1444 C CA . TYR A 1 192 ? 10.844 3.840 0.931 1.00 94.75 192 TYR A CA 1
ATOM 1445 C C . TYR A 1 192 ? 9.381 3.859 1.390 1.00 94.75 192 TYR A C 1
ATOM 1447 O O . TYR A 1 192 ? 9.116 3.931 2.588 1.00 94.75 192 TYR A O 1
ATOM 1455 N N . GLY A 1 193 ? 8.428 3.733 0.464 1.00 94.06 193 GLY A N 1
ATOM 1456 C CA . GLY A 1 193 ? 7.000 3.685 0.772 1.00 94.06 193 GLY A CA 1
ATOM 1457 C C . GLY A 1 193 ? 6.617 2.485 1.642 1.00 94.06 193 GLY A C 1
ATOM 1458 O O . GLY A 1 193 ? 5.839 2.642 2.583 1.00 94.06 193 GLY A O 1
ATOM 1459 N N . ALA A 1 194 ? 7.202 1.311 1.394 1.00 94.00 194 ALA A N 1
ATOM 1460 C CA . ALA A 1 194 ? 7.024 0.130 2.237 1.00 94.00 194 ALA A CA 1
ATOM 1461 C C . ALA A 1 194 ? 7.549 0.360 3.664 1.00 94.00 194 ALA A C 1
ATOM 1463 O O . ALA A 1 194 ? 6.836 0.101 4.637 1.00 94.00 194 ALA A O 1
ATOM 1464 N N . ARG A 1 195 ? 8.748 0.944 3.801 1.00 93.81 195 ARG A N 1
ATOM 1465 C CA . ARG A 1 195 ? 9.326 1.307 5.109 1.00 93.81 195 ARG A CA 1
ATOM 1466 C C . ARG A 1 195 ? 8.500 2.357 5.844 1.00 93.81 195 ARG A C 1
ATOM 1468 O O . ARG A 1 195 ? 8.281 2.226 7.046 1.00 93.81 195 ARG A O 1
ATOM 1475 N N . LEU A 1 196 ? 8.018 3.374 5.133 1.00 93.81 196 LEU A N 1
ATOM 1476 C CA . LEU A 1 196 ? 7.154 4.407 5.697 1.00 93.81 196 LEU A CA 1
ATOM 1477 C C . LEU A 1 196 ? 5.832 3.808 6.190 1.00 93.81 196 LEU A C 1
ATOM 1479 O O . LEU A 1 196 ? 5.397 4.119 7.298 1.00 93.81 196 LEU A O 1
ATOM 1483 N N . SER A 1 197 ? 5.223 2.919 5.398 1.00 94.12 197 SER A N 1
ATOM 1484 C CA . SER A 1 197 ? 4.011 2.202 5.802 1.00 94.12 197 SER A CA 1
ATOM 1485 C C . SER A 1 197 ? 4.258 1.385 7.065 1.00 94.12 197 SER A C 1
ATOM 1487 O O . SER A 1 197 ? 3.499 1.531 8.018 1.00 94.12 197 SER A O 1
ATOM 1489 N N . ARG A 1 198 ? 5.351 0.609 7.117 1.00 93.81 198 ARG A N 1
ATOM 1490 C CA . ARG A 1 198 ? 5.754 -0.148 8.312 1.00 93.81 198 ARG A CA 1
ATOM 1491 C C . ARG A 1 198 ? 5.900 0.751 9.533 1.00 93.81 198 ARG A C 1
ATOM 1493 O O . ARG A 1 198 ? 5.285 0.485 10.561 1.00 93.81 198 ARG A O 1
ATOM 1500 N N . ALA A 1 199 ? 6.697 1.813 9.425 1.00 91.69 199 ALA A N 1
ATOM 1501 C CA . ALA A 1 199 ? 6.960 2.725 10.534 1.00 91.69 199 ALA A CA 1
ATOM 1502 C C . ALA A 1 199 ? 5.665 3.352 11.073 1.00 91.69 199 ALA A C 1
ATOM 1504 O O . ALA A 1 199 ? 5.476 3.441 12.287 1.00 91.69 199 ALA A O 1
ATOM 1505 N N . ALA A 1 200 ? 4.743 3.723 10.182 1.00 92.94 200 ALA A N 1
ATOM 1506 C CA . ALA A 1 200 ? 3.438 4.229 10.579 1.00 92.94 200 ALA A CA 1
ATOM 1507 C C . ALA A 1 200 ? 2.595 3.145 11.277 1.00 92.94 200 ALA A C 1
ATOM 1509 O O . ALA A 1 200 ? 2.061 3.394 12.356 1.00 92.94 200 ALA A O 1
ATOM 1510 N N . THR A 1 201 ? 2.510 1.932 10.724 1.00 92.75 201 THR A N 1
ATOM 1511 C CA . THR A 1 201 ? 1.773 0.817 11.347 1.00 92.75 201 THR A CA 1
ATOM 1512 C C . THR A 1 201 ? 2.314 0.495 12.745 1.00 92.75 201 THR A C 1
ATOM 1514 O O . THR A 1 201 ? 1.531 0.350 13.686 1.00 92.75 201 THR A O 1
ATOM 1517 N N . VAL A 1 202 ? 3.639 0.475 12.922 1.00 89.50 202 VAL A N 1
ATOM 1518 C CA . VAL A 1 202 ? 4.279 0.292 14.235 1.00 89.50 202 VAL A CA 1
ATOM 1519 C C . VAL A 1 202 ? 3.891 1.416 15.197 1.00 89.50 202 VAL A C 1
ATOM 1521 O O . VAL A 1 202 ? 3.452 1.148 16.312 1.00 89.50 202 VAL A O 1
ATOM 1524 N N . TYR A 1 203 ? 3.994 2.675 14.771 1.00 90.38 203 TYR A N 1
ATOM 1525 C CA . TYR A 1 203 ? 3.719 3.823 15.638 1.00 90.38 203 TYR A CA 1
ATOM 1526 C C . TYR A 1 203 ? 2.248 3.917 16.083 1.00 90.38 203 TYR A C 1
ATOM 1528 O O . TYR A 1 203 ? 1.958 4.267 17.231 1.00 90.38 203 TYR A O 1
ATOM 1536 N N . PHE A 1 204 ? 1.308 3.637 15.175 1.00 91.62 204 PHE A N 1
ATOM 1537 C CA . PHE A 1 204 ? -0.122 3.835 15.430 1.00 91.62 204 PHE A CA 1
ATOM 1538 C C . PHE A 1 204 ? -0.825 2.601 16.000 1.00 91.62 204 PHE A C 1
ATOM 1540 O O . PHE A 1 204 ? -1.746 2.765 16.805 1.00 91.62 204 PHE A O 1
ATOM 1547 N N . CYS A 1 205 ? -0.410 1.394 15.602 1.00 88.75 205 CYS A N 1
ATOM 1548 C CA . CYS A 1 205 ? -1.125 0.153 15.915 1.00 88.75 205 CYS A CA 1
ATOM 1549 C C . CYS A 1 205 ? -0.360 -0.787 16.856 1.00 88.75 205 CYS A C 1
ATOM 1551 O O . CYS A 1 205 ? -0.961 -1.743 17.348 1.00 88.75 205 CYS A O 1
ATOM 1553 N N . CYS A 1 206 ? 0.928 -0.546 17.117 1.00 86.06 206 CYS A N 1
ATOM 1554 C CA . CYS A 1 206 ? 1.765 -1.462 17.890 1.00 86.06 206 CYS A CA 1
ATOM 1555 C C . CYS A 1 206 ? 2.257 -0.858 19.213 1.00 86.06 206 CYS A C 1
ATOM 1557 O O . CYS A 1 206 ? 2.334 0.357 19.396 1.00 86.06 206 CYS A O 1
ATOM 1559 N N . GLU A 1 207 ? 2.604 -1.740 20.144 1.00 82.12 207 GLU A N 1
ATOM 1560 C CA . GLU A 1 207 ? 3.321 -1.444 21.379 1.00 82.12 207 GLU A CA 1
ATOM 1561 C C . GLU A 1 207 ? 4.667 -2.183 21.398 1.00 82.12 207 GLU A C 1
ATOM 1563 O O . GLU A 1 207 ? 4.832 -3.233 20.771 1.00 82.12 207 GLU A O 1
ATOM 1568 N N . LYS A 1 208 ? 5.650 -1.622 22.113 1.00 77.31 208 LYS A N 1
ATOM 1569 C CA . LYS A 1 208 ? 6.941 -2.275 22.355 1.00 77.31 208 LYS A CA 1
ATOM 1570 C C . LYS A 1 208 ? 6.831 -3.131 23.618 1.00 77.31 208 LYS A C 1
ATOM 1572 O O . LYS A 1 208 ? 6.610 -2.593 24.701 1.00 77.31 208 LYS A O 1
ATOM 1577 N N . CYS A 1 209 ? 7.011 -4.443 23.499 1.00 65.94 209 CYS A N 1
ATOM 1578 C CA . CYS A 1 209 ? 7.054 -5.353 24.642 1.00 65.94 209 CYS A CA 1
ATOM 1579 C C . CYS A 1 209 ? 8.505 -5.645 25.031 1.00 65.94 209 CYS A C 1
ATOM 1581 O O . CYS A 1 209 ? 9.299 -6.069 24.192 1.00 65.94 209 CYS A O 1
ATOM 1583 N N . THR A 1 210 ? 8.850 -5.492 26.309 1.00 64.00 210 THR A N 1
ATOM 1584 C CA . THR A 1 210 ? 10.083 -6.078 26.841 1.00 64.00 210 THR A CA 1
ATOM 1585 C C . THR A 1 210 ? 9.858 -7.578 27.075 1.00 64.00 210 THR A C 1
ATOM 1587 O O . THR A 1 210 ? 8.821 -7.967 27.619 1.00 64.00 210 THR A O 1
ATOM 1590 N N . PRO A 1 211 ? 10.778 -8.460 26.652 1.00 56.84 211 PRO A N 1
ATOM 1591 C CA . PRO A 1 211 ? 10.677 -9.881 26.913 1.00 56.84 211 PRO A CA 1
ATOM 1592 C C . PRO A 1 211 ? 10.793 -10.072 28.420 1.00 56.84 211 PRO A C 1
ATOM 1594 O O . PRO A 1 211 ? 11.836 -9.804 29.017 1.00 56.84 211 PRO A O 1
ATOM 1597 N N . MET A 1 212 ? 9.706 -10.515 29.050 1.00 50.69 212 MET A N 1
ATOM 1598 C CA . MET A 1 212 ? 9.780 -10.965 30.429 1.00 50.69 212 MET A CA 1
ATOM 1599 C C . MET A 1 212 ? 10.649 -12.219 30.466 1.00 50.69 212 MET A C 1
ATOM 1601 O O . MET A 1 212 ? 10.268 -13.270 29.953 1.00 50.69 212 MET A O 1
ATOM 1605 N N . HIS A 1 213 ? 11.825 -12.112 31.083 1.00 44.75 213 HIS A N 1
ATOM 1606 C CA . HIS A 1 213 ? 12.515 -13.284 31.594 1.00 44.75 213 HIS A CA 1
ATOM 1607 C C . HIS A 1 213 ? 11.618 -13.892 32.670 1.00 44.75 213 HIS A C 1
ATOM 1609 O O . HIS A 1 213 ? 11.557 -13.379 33.788 1.00 44.75 213 HIS A O 1
ATOM 1615 N N . HIS A 1 214 ? 10.919 -14.980 32.345 1.00 43.31 214 HIS A N 1
ATOM 1616 C CA . HIS A 1 214 ? 10.437 -15.878 33.382 1.00 43.31 214 HIS A CA 1
ATOM 1617 C C . HIS A 1 214 ? 11.685 -16.399 34.102 1.00 43.31 214 HIS A C 1
ATOM 1619 O O . HIS A 1 214 ? 12.409 -17.248 33.590 1.00 43.31 214 HIS A O 1
ATOM 1625 N N . LYS A 1 215 ? 11.997 -15.813 35.261 1.00 39.12 215 LYS A N 1
ATOM 1626 C CA . LYS A 1 215 ? 12.765 -16.521 36.278 1.00 39.12 215 LYS A CA 1
ATOM 1627 C C . LYS A 1 215 ? 11.872 -17.680 36.698 1.00 39.12 215 LYS A C 1
ATOM 1629 O O . LYS A 1 215 ? 10.827 -17.436 37.296 1.00 39.12 215 LYS A O 1
ATOM 1634 N N . ASP A 1 216 ? 12.269 -18.898 36.351 1.00 43.00 216 ASP A N 1
ATOM 1635 C CA . ASP A 1 216 ? 11.766 -20.109 36.988 1.00 43.00 216 ASP A CA 1
ATOM 1636 C C . ASP A 1 216 ? 11.992 -19.964 38.496 1.00 43.00 216 ASP A C 1
ATOM 1638 O O . ASP A 1 216 ? 13.103 -20.127 38.997 1.00 43.00 216 ASP A O 1
ATOM 1642 N N . HIS A 1 217 ? 10.950 -19.568 39.218 1.00 39.94 217 HIS A N 1
ATOM 1643 C CA . HIS A 1 217 ? 10.955 -19.503 40.674 1.00 39.94 217 HIS A CA 1
ATOM 1644 C C . HIS A 1 217 ? 9.745 -20.224 41.265 1.00 39.94 217 HIS A C 1
ATOM 1646 O O . HIS A 1 217 ? 9.315 -19.882 42.352 1.00 39.94 217 HIS A O 1
ATOM 1652 N N . ASP A 1 218 ? 9.249 -21.267 40.599 1.00 43.81 218 ASP A N 1
ATOM 1653 C CA . ASP A 1 218 ? 8.167 -22.108 41.118 1.00 43.81 218 ASP A CA 1
ATOM 1654 C C . ASP A 1 218 ? 8.566 -23.588 41.126 1.00 43.81 218 ASP A C 1
ATOM 1656 O O . ASP A 1 218 ? 7.897 -24.419 40.533 1.00 43.81 218 ASP A O 1
ATOM 1660 N N . HIS A 1 219 ? 9.668 -23.937 41.801 1.00 44.19 219 HIS A N 1
ATOM 1661 C CA . HIS A 1 219 ? 9.944 -25.319 42.229 1.00 44.19 219 HIS A CA 1
ATOM 1662 C C . HIS A 1 219 ? 10.899 -25.378 43.441 1.00 44.19 219 HIS A C 1
ATOM 1664 O O . HIS A 1 219 ? 11.923 -26.045 43.384 1.00 44.19 219 HIS A O 1
ATOM 1670 N N . LEU A 1 220 ? 10.591 -24.693 44.555 1.00 41.59 220 LEU A N 1
ATOM 1671 C CA . LEU A 1 220 ? 11.102 -25.092 45.885 1.00 41.59 220 LEU A CA 1
ATOM 1672 C C . LEU A 1 220 ? 10.347 -24.416 47.052 1.00 41.59 220 LEU A C 1
ATOM 1674 O O . LEU A 1 220 ? 10.931 -23.697 47.855 1.00 41.59 220 LEU A O 1
ATOM 1678 N N . SER A 1 221 ? 9.031 -24.607 47.169 1.00 41.03 221 SER A N 1
ATOM 1679 C CA . SER A 1 221 ? 8.312 -24.215 48.399 1.00 41.03 221 SER A CA 1
ATOM 1680 C C . SER A 1 221 ? 7.126 -25.124 48.708 1.00 41.03 221 SER A C 1
ATOM 1682 O O . SER A 1 221 ? 6.036 -24.679 49.054 1.00 41.03 221 SER A O 1
ATOM 1684 N N . THR A 1 222 ? 7.295 -26.436 48.536 1.00 38.62 222 THR A N 1
ATOM 1685 C CA . THR A 1 222 ? 6.280 -27.394 49.001 1.00 38.62 222 THR A CA 1
ATOM 1686 C C . THR A 1 222 ? 6.900 -28.759 49.280 1.00 38.62 222 THR A C 1
ATOM 1688 O O . THR A 1 222 ? 6.579 -29.739 48.629 1.00 38.62 222 THR A O 1
ATOM 1691 N N . TYR A 1 223 ? 7.829 -28.835 50.234 1.00 36.22 223 TYR A N 1
ATOM 1692 C CA . TYR A 1 223 ? 8.108 -30.090 50.941 1.00 36.22 223 TYR A CA 1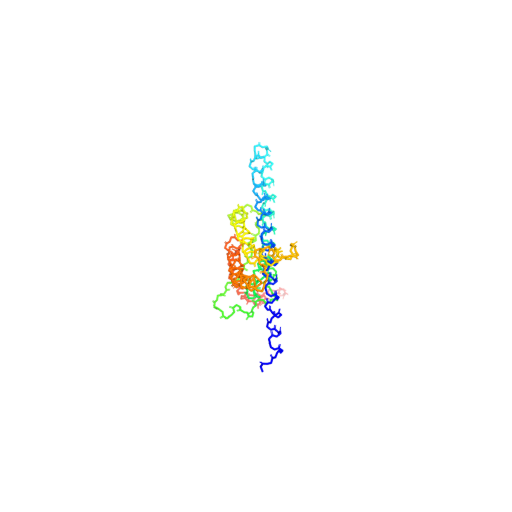
ATOM 1693 C C . TYR A 1 223 ? 8.670 -29.770 52.324 1.00 36.22 223 TYR A C 1
ATOM 1695 O O . TYR A 1 223 ? 9.835 -29.412 52.467 1.00 36.22 223 TYR A O 1
ATOM 1703 N N . GLY A 1 224 ? 7.816 -29.855 53.342 1.00 39.84 224 GLY A N 1
ATOM 1704 C CA . GLY A 1 224 ? 8.247 -29.692 54.726 1.00 39.84 224 GLY A CA 1
ATOM 1705 C C . GLY A 1 224 ? 7.148 -29.282 55.693 1.00 39.84 224 GLY A C 1
ATOM 1706 O O . GLY A 1 224 ? 7.342 -28.333 56.440 1.00 39.84 224 GLY A O 1
ATOM 1707 N N . THR A 1 225 ? 5.989 -29.944 55.673 1.00 38.03 225 THR A N 1
ATOM 1708 C CA . THR A 1 225 ? 5.071 -29.986 56.830 1.00 38.03 225 THR A CA 1
ATOM 1709 C C . THR A 1 225 ? 4.046 -31.097 56.614 1.00 38.03 225 THR A C 1
ATOM 1711 O O . THR A 1 225 ? 2.918 -30.876 56.195 1.00 38.03 225 THR A O 1
ATOM 1714 N N . THR A 1 226 ? 4.467 -32.334 56.867 1.00 38.88 226 THR A N 1
ATOM 1715 C CA . THR A 1 226 ? 3.543 -33.424 57.199 1.00 38.88 226 THR A CA 1
ATOM 1716 C C . THR A 1 226 ? 3.600 -33.613 58.703 1.00 38.88 226 THR A C 1
ATOM 1718 O O . THR A 1 226 ? 4.532 -34.225 59.223 1.00 38.88 226 THR A O 1
ATOM 1721 N N . GLU A 1 227 ? 2.612 -33.044 59.390 1.00 39.62 227 GLU A N 1
ATOM 1722 C CA . GLU A 1 227 ? 2.208 -33.499 60.713 1.00 39.62 227 GLU A CA 1
ATOM 1723 C C . GLU A 1 227 ? 1.682 -34.935 60.590 1.00 39.62 227 GLU A C 1
ATOM 1725 O O . GLU A 1 227 ? 0.814 -35.223 59.765 1.00 39.62 227 GLU A O 1
ATOM 1730 N N . ILE A 1 228 ? 2.208 -35.837 61.414 1.00 38.66 228 ILE A N 1
ATOM 1731 C CA . ILE A 1 228 ? 1.584 -37.125 61.714 1.00 38.66 228 ILE A CA 1
ATOM 1732 C C . ILE A 1 228 ? 1.287 -37.097 63.208 1.00 38.66 228 ILE A C 1
ATOM 1734 O O . ILE A 1 228 ? 2.198 -36.994 64.028 1.00 38.66 228 ILE A O 1
ATOM 1738 N N . GLY A 1 229 ? 0.001 -37.140 63.544 1.00 39.00 229 GLY A N 1
ATOM 1739 C CA . GLY A 1 229 ? -0.479 -37.236 64.912 1.00 39.00 229 GLY A CA 1
ATOM 1740 C C . GLY A 1 229 ? -0.646 -38.677 65.403 1.00 39.00 229 GLY A C 1
ATOM 1741 O O . GLY A 1 229 ? -0.927 -39.586 64.626 1.00 39.00 229 GLY A O 1
ATOM 1742 N N . SER A 1 230 ? -0.611 -38.779 66.736 1.00 35.72 230 SER A N 1
ATOM 1743 C CA . SER A 1 230 ? -1.183 -39.809 67.619 1.00 35.72 230 SER A CA 1
ATOM 1744 C C . SER A 1 230 ? -0.406 -41.119 67.827 1.00 35.72 230 SER A C 1
ATOM 1746 O O . SER A 1 230 ? -0.342 -41.961 66.938 1.00 35.72 230 SER A O 1
ATOM 1748 N N . ALA A 1 231 ? 0.089 -41.350 69.052 1.00 35.72 231 ALA A N 1
ATOM 1749 C CA . ALA A 1 231 ? -0.598 -42.177 70.061 1.00 35.72 231 ALA A CA 1
ATOM 1750 C C . ALA A 1 231 ? 0.304 -42.493 71.281 1.00 35.72 231 ALA A C 1
ATOM 1752 O O . ALA A 1 231 ? 1.491 -42.757 71.110 1.00 35.72 231 ALA A O 1
ATOM 1753 N N . ALA A 1 232 ? -0.360 -42.581 72.445 1.00 33.28 232 ALA A N 1
ATOM 1754 C CA . ALA A 1 232 ? 0.048 -43.107 73.762 1.00 33.28 232 ALA A CA 1
ATOM 1755 C C . ALA A 1 232 ? 0.889 -42.206 74.684 1.00 33.28 232 ALA A C 1
ATOM 1757 O O . ALA A 1 232 ? 2.082 -41.967 74.407 1.00 33.28 232 ALA A O 1
#

Organism: NCBI:txid4796

Secondary structure (DSSP, 8-state):
--HHHHHHHHHHHHHHHHHHHHHHHHHHHHHHHHHHHHHHHHHHHHHHTTTTTHHHHHHHHHHHHHHHHHHHHHHHHHHHS-GGGPPB--GGGGGSSTTSSTTSSS--PEEEEPTTTTSSSHHHHHHHHIIIIIHHHHHHHHHHHHHHHHHHHHHHHHHTS--GGG-HHHHHHHHHHHHHHHHHHHHHHHHHHHHHHHHHHHHHHEEEEP--------SSSS-S--------